Protein AF-A0A917PFQ9-F1 (afdb_monomer)

Foldseek 3Di:
DDDDDDDDDDPDDDPDPDDDDEDDDPLVVVCVVVQLVVVVVVDPNQQWAAFPDKDDPDHQKIWTWTHGNDPQWPQKIKIWIWGDDPPDHIDTDDIDIGHHPPTDDDDDDDDPCVVCPVVVVVVVVVVVVVVVVDPPPCPPVVVVVVVVPPPDDPDDPDDDDDDDDDDDDPPDPPDDPPDPDPPPPDCVPPDPPVVPPDPPPPDDPDDDDDDDDDDDDDDDDDDDDDDDDD

Sequence (230 aa):
MSEQHQQAESPSPATDAPAPAPVADEVLLAAVDLARRTMLEVTRPETVGSVVGHVVEDEHVLTLLFAADLSGYPGWHWSVTIARVEGAEPTVLETELMPGEAALLAPEWVPWSERLADYRAAQEAAAAAASAEGGAGDLEELAAAAEDELEDDEDELADDEDEDEDDADLDDEAELDAAFGHDSGDDAFDGIDIDSLDDSAIDDPADEDDSADEDDSADDAAGQSDDRRS

InterPro domains:
  IPR021391 Protein of unknown function DUF3027 [PF11228] (49-117)

Mean predicted aligned error: 20.57 Å

Organism: NCBI:txid1308924

Secondary structure (DSSP, 8-state):
---------PPP----PPPPPPPPPHHHHHTHHHHHHHHHHHS-GGGEEEEEEEEEEETTEEEEEEEE--TTSTTEEEEEEEE--TTS--EEEEEEEEE-TT--PPPPPPPHHHHTHHHHHHHHHHHHHHHHT---S-HHHHHHHHTTSSSS----------------------S-SSS--------TTS---GGG--TT------------------------PPPP--

Structure (mmCIF, N/CA/C/O backbone):
data_AF-A0A917PFQ9-F1
#
_entry.id   AF-A0A917PFQ9-F1
#
loop_
_atom_site.group_PDB
_atom_site.id
_atom_site.type_symbol
_atom_site.label_atom_id
_atom_site.label_alt_id
_atom_site.label_comp_id
_atom_site.label_asym_id
_atom_site.label_entity_id
_atom_site.label_seq_id
_atom_site.pdbx_PDB_ins_code
_atom_site.Cartn_x
_atom_site.Cartn_y
_atom_site.Cartn_z
_atom_site.occupancy
_atom_site.B_iso_or_equiv
_atom_site.auth_seq_id
_atom_site.auth_comp_id
_atom_site.auth_asym_id
_atom_site.auth_atom_id
_atom_site.pdbx_PDB_model_num
ATOM 1 N N . MET A 1 1 ? 50.668 -29.766 9.842 1.00 43.66 1 MET A N 1
ATOM 2 C CA . MET A 1 1 ? 49.767 -29.222 10.872 1.00 43.66 1 MET A CA 1
ATOM 3 C C . MET A 1 1 ? 48.364 -29.404 10.340 1.00 43.66 1 MET A C 1
ATOM 5 O O . MET A 1 1 ? 47.984 -28.706 9.417 1.00 43.66 1 MET A O 1
ATOM 9 N N . SER A 1 2 ? 47.688 -30.461 10.786 1.00 50.38 2 SER A N 1
ATOM 10 C CA . SER A 1 2 ? 46.295 -30.732 10.431 1.00 50.38 2 SER A CA 1
ATOM 11 C C . SER A 1 2 ? 45.438 -30.082 11.506 1.00 50.38 2 SER A C 1
ATOM 13 O O . SER A 1 2 ? 45.418 -30.558 12.640 1.00 50.38 2 SER A O 1
ATOM 15 N N . GLU A 1 3 ? 44.812 -28.960 11.171 1.00 46.91 3 GLU A N 1
ATOM 16 C CA . GLU A 1 3 ? 43.853 -28.283 12.037 1.00 46.91 3 GLU A CA 1
ATOM 17 C C . GLU A 1 3 ? 42.584 -29.133 12.137 1.00 46.91 3 GLU A C 1
ATOM 19 O O . GLU A 1 3 ? 41.793 -29.244 11.202 1.00 46.91 3 GLU A O 1
ATOM 24 N N . GLN A 1 4 ? 42.429 -29.794 13.283 1.00 50.28 4 GLN A N 1
ATOM 25 C CA . GLN A 1 4 ? 41.177 -30.415 13.691 1.00 50.28 4 GLN A CA 1
ATOM 26 C C . GLN A 1 4 ? 40.198 -29.297 14.064 1.00 50.28 4 GLN A C 1
ATOM 28 O O . GLN A 1 4 ? 40.297 -28.724 15.147 1.00 50.28 4 GLN A O 1
ATOM 33 N N . HIS A 1 5 ? 39.254 -28.999 13.172 1.00 44.28 5 HIS A N 1
ATOM 34 C CA . HIS A 1 5 ? 38.065 -28.224 13.519 1.00 44.28 5 HIS A CA 1
ATOM 35 C C . HIS A 1 5 ? 37.217 -29.041 14.504 1.00 44.28 5 HIS A C 1
ATOM 37 O O . HIS A 1 5 ? 36.610 -30.050 14.139 1.00 44.28 5 HIS A O 1
ATOM 43 N N . GLN A 1 6 ? 37.222 -28.619 15.769 1.00 54.81 6 GLN A N 1
ATOM 44 C CA . GLN A 1 6 ? 36.322 -29.116 16.805 1.00 54.81 6 GLN A CA 1
ATOM 45 C C . GLN A 1 6 ? 34.884 -28.762 16.410 1.00 54.81 6 GLN A C 1
ATOM 47 O O . GLN A 1 6 ? 34.553 -27.593 16.227 1.00 54.81 6 GLN A O 1
ATOM 52 N N . GLN A 1 7 ? 34.047 -29.784 16.242 1.00 43.78 7 GLN A N 1
ATOM 53 C CA . GLN A 1 7 ? 32.617 -29.621 16.005 1.00 43.78 7 GLN A CA 1
ATOM 54 C C . GLN A 1 7 ? 31.975 -29.076 17.283 1.00 43.78 7 GLN A C 1
ATOM 56 O O . GLN A 1 7 ? 31.959 -29.757 18.308 1.00 43.78 7 GLN A O 1
ATOM 61 N N . ALA A 1 8 ? 31.466 -27.847 17.217 1.00 50.19 8 ALA A N 1
ATOM 62 C CA . ALA A 1 8 ? 30.550 -27.320 18.214 1.00 50.19 8 ALA A CA 1
ATOM 63 C C . ALA A 1 8 ? 29.223 -28.084 18.102 1.00 50.19 8 ALA A C 1
ATOM 65 O O . ALA A 1 8 ? 28.556 -28.069 17.066 1.00 50.19 8 ALA A O 1
ATOM 66 N N . GLU A 1 9 ? 28.879 -28.792 19.170 1.00 50.16 9 GLU A N 1
ATOM 67 C CA . GLU A 1 9 ? 27.613 -29.490 19.350 1.00 50.16 9 GLU A CA 1
ATOM 68 C C . GLU A 1 9 ? 26.470 -28.463 19.287 1.00 50.16 9 GLU A C 1
ATOM 70 O O . GLU A 1 9 ? 26.368 -27.568 20.125 1.00 50.16 9 GLU A O 1
ATOM 75 N N . SER A 1 10 ? 25.652 -28.532 18.235 1.00 49.62 10 SER A N 1
ATOM 76 C CA . SER A 1 10 ? 24.487 -27.658 18.077 1.00 49.62 10 SER A CA 1
ATOM 77 C C . SER A 1 10 ? 23.411 -28.053 19.096 1.00 49.62 10 SER A C 1
ATOM 79 O O . SER A 1 10 ? 23.073 -29.240 19.167 1.00 49.62 10 SER A O 1
ATOM 81 N N . PRO A 1 11 ? 22.832 -27.117 19.871 1.00 54.44 11 PRO A N 1
ATOM 82 C CA . PRO A 1 11 ? 21.686 -27.444 20.705 1.00 54.44 11 PRO A CA 1
ATOM 83 C C . PRO A 1 11 ? 20.516 -27.873 19.806 1.00 54.44 11 PRO A C 1
ATOM 85 O O . PRO A 1 11 ? 20.202 -27.225 18.809 1.00 54.44 11 PRO A O 1
ATOM 88 N N . SER A 1 12 ? 19.901 -29.009 20.144 1.00 53.00 12 SER A N 1
ATOM 89 C CA . SER A 1 12 ? 18.711 -29.530 19.461 1.00 53.00 12 SER A CA 1
ATOM 90 C C . SER A 1 12 ? 17.574 -28.500 19.468 1.00 53.00 12 SER A C 1
ATOM 92 O O . SER A 1 12 ? 17.393 -27.829 20.487 1.00 53.00 12 SER A O 1
ATOM 94 N N . PRO A 1 13 ? 16.764 -28.397 18.397 1.00 58.97 13 PRO A N 1
ATOM 95 C CA . PRO A 1 13 ? 15.621 -27.500 18.398 1.00 58.97 13 PRO A CA 1
ATOM 96 C C . PRO A 1 13 ? 14.590 -28.027 19.398 1.00 58.97 13 PRO A C 1
ATOM 98 O O . PRO A 1 13 ? 14.019 -29.107 19.220 1.00 58.97 13 PRO A O 1
ATOM 101 N N . ALA A 1 14 ? 14.354 -27.268 20.467 1.00 55.66 14 ALA A N 1
ATOM 102 C CA . ALA A 1 14 ? 13.129 -27.407 21.233 1.00 55.66 14 ALA A CA 1
ATOM 103 C C . ALA A 1 14 ? 11.970 -27.201 20.249 1.00 55.66 14 ALA A C 1
ATOM 105 O O . ALA A 1 14 ? 11.909 -26.191 19.553 1.00 55.66 14 ALA A O 1
ATOM 106 N N . THR A 1 15 ? 11.104 -28.204 20.125 1.00 57.66 15 THR A N 1
ATOM 107 C CA . THR A 1 15 ? 9.867 -28.086 19.354 1.00 57.66 15 THR A CA 1
ATOM 108 C C . THR A 1 15 ? 8.975 -27.086 20.077 1.00 57.66 15 THR A C 1
ATOM 110 O O . THR A 1 15 ? 8.300 -27.445 21.040 1.00 57.66 15 THR A O 1
ATOM 113 N N . ASP A 1 16 ? 9.025 -25.832 19.640 1.00 61.12 16 ASP A N 1
ATOM 114 C CA . ASP A 1 16 ? 8.009 -24.841 19.954 1.00 61.12 16 ASP A CA 1
ATOM 115 C C . ASP A 1 16 ? 6.719 -25.291 19.258 1.00 61.12 16 ASP A C 1
ATOM 117 O O . ASP A 1 16 ? 6.673 -25.471 18.038 1.00 61.12 16 ASP A O 1
ATOM 121 N N . ALA A 1 17 ? 5.700 -25.627 20.045 1.00 62.78 17 ALA A N 1
ATOM 122 C CA . ALA A 1 17 ? 4.391 -25.927 19.488 1.00 62.78 17 ALA A CA 1
ATOM 123 C C . ALA A 1 17 ? 3.848 -24.632 18.862 1.00 62.78 17 ALA A C 1
ATOM 125 O O . ALA A 1 17 ? 3.955 -23.591 19.505 1.00 62.78 17 ALA A O 1
ATOM 126 N N . PRO A 1 18 ? 3.268 -24.662 17.647 1.00 68.38 18 PRO A N 1
ATOM 127 C CA . PRO A 1 18 ? 2.819 -23.438 16.999 1.00 68.38 18 PRO A CA 1
ATOM 128 C C . PRO A 1 18 ? 1.786 -22.734 17.883 1.00 68.38 18 PRO A C 1
ATOM 130 O O . PRO A 1 18 ? 0.794 -23.347 18.297 1.00 68.38 18 PRO A O 1
ATOM 133 N N . ALA A 1 19 ? 2.039 -21.457 18.176 1.00 67.19 19 ALA A N 1
ATOM 134 C CA . ALA A 1 19 ? 1.084 -20.583 18.837 1.00 67.19 19 ALA A CA 1
ATOM 135 C C . ALA A 1 19 ? -0.257 -20.586 18.070 1.00 67.19 19 ALA A C 1
ATOM 137 O O . ALA A 1 19 ? -0.270 -20.765 16.846 1.00 67.19 19 ALA A O 1
ATOM 138 N N . PRO A 1 20 ? -1.403 -20.443 18.763 1.00 76.19 20 PRO A N 1
ATOM 139 C CA . PRO A 1 20 ? -2.698 -20.376 18.097 1.00 76.19 20 PRO A CA 1
ATOM 140 C C . PRO A 1 20 ? -2.734 -19.188 17.126 1.00 76.19 20 PRO A C 1
ATOM 142 O O . PRO A 1 20 ? -2.260 -18.107 17.461 1.00 76.19 20 PRO A O 1
ATOM 145 N N . ALA A 1 21 ? -3.303 -19.394 15.935 1.00 77.94 21 ALA A N 1
ATOM 146 C CA . ALA A 1 21 ? -3.453 -18.325 14.952 1.00 77.94 21 ALA A CA 1
ATOM 147 C C . ALA A 1 21 ? -4.297 -17.172 15.534 1.00 77.94 21 ALA A C 1
ATOM 149 O O . ALA A 1 21 ? -5.307 -17.451 16.197 1.00 77.94 21 ALA A O 1
ATOM 150 N N . PRO A 1 22 ? -3.911 -15.906 15.294 1.00 83.06 22 PRO A N 1
ATOM 151 C CA . PRO A 1 22 ? -4.640 -14.761 15.816 1.00 83.06 22 PRO A CA 1
ATOM 152 C C . PRO A 1 22 ? -6.053 -14.704 15.218 1.00 83.06 22 PRO A C 1
ATOM 154 O O . PRO A 1 22 ? -6.287 -15.046 14.056 1.00 83.06 22 PRO A O 1
ATOM 157 N N . VAL A 1 23 ? -7.021 -14.314 16.048 1.00 91.69 23 VAL A N 1
ATOM 158 C CA . VAL A 1 23 ? -8.434 -14.175 15.668 1.00 91.69 23 VAL A CA 1
ATOM 159 C C . VAL A 1 23 ? -8.693 -12.723 15.285 1.00 91.69 23 VAL A C 1
ATOM 161 O O . VAL A 1 23 ? -8.177 -11.818 15.936 1.00 91.69 23 VAL A O 1
ATOM 164 N N . ALA A 1 24 ? -9.504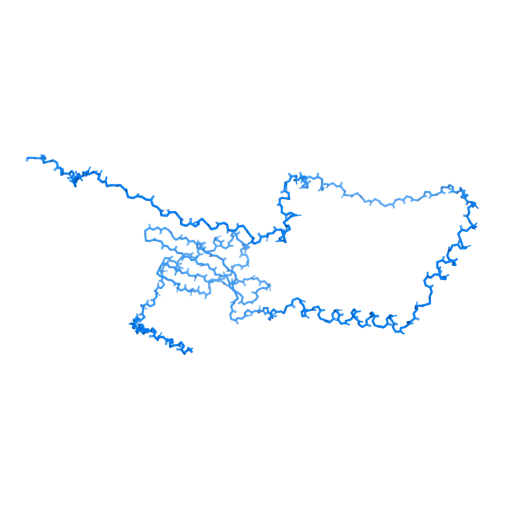 -12.499 14.250 1.00 94.00 24 ALA A N 1
ATOM 165 C CA . ALA A 1 24 ? -9.840 -11.153 13.804 1.00 94.00 24 ALA A CA 1
ATOM 166 C C . ALA A 1 24 ? -10.523 -10.342 14.919 1.00 94.00 24 ALA A C 1
ATOM 168 O O . ALA A 1 24 ? -11.500 -10.790 15.523 1.00 94.00 24 ALA A O 1
ATOM 169 N N . ASP A 1 25 ? -10.012 -9.138 15.165 1.00 96.25 25 ASP A N 1
ATOM 170 C CA . ASP A 1 25 ? -10.591 -8.197 16.119 1.00 96.25 25 ASP A CA 1
ATOM 171 C C . ASP A 1 25 ? -11.801 -7.483 15.488 1.00 96.25 25 ASP A C 1
ATOM 173 O O . ASP A 1 25 ? -11.678 -6.778 14.484 1.00 96.25 25 ASP A O 1
ATOM 177 N N . GLU A 1 26 ? -12.979 -7.646 16.094 1.00 96.75 26 GLU A N 1
ATOM 178 C CA . GLU A 1 26 ? -14.246 -7.053 15.641 1.00 96.75 26 GLU A CA 1
ATOM 179 C C . GLU A 1 26 ? -14.226 -5.513 15.617 1.00 96.75 26 GLU A C 1
ATOM 181 O O . GLU A 1 26 ? -14.882 -4.893 14.779 1.00 96.75 26 GLU A O 1
ATOM 186 N N . VAL A 1 27 ? -13.463 -4.872 16.510 1.00 96.94 27 VAL A N 1
ATOM 187 C CA . VAL A 1 27 ? -13.295 -3.411 16.533 1.00 96.94 27 VAL A CA 1
ATOM 188 C C . VAL A 1 27 ? -12.498 -2.957 15.314 1.00 96.94 27 VAL A C 1
ATOM 190 O O . VAL A 1 27 ? -12.866 -1.972 14.675 1.00 96.94 27 VAL A O 1
ATOM 193 N N . LEU A 1 28 ? -11.436 -3.686 14.962 1.00 98.00 28 LEU A N 1
ATOM 194 C CA . LEU A 1 28 ? -10.618 -3.377 13.788 1.00 98.00 28 LEU A CA 1
ATOM 195 C C . LEU A 1 28 ? -11.358 -3.688 12.484 1.00 98.00 28 LEU A C 1
ATOM 197 O O . LEU A 1 28 ? -11.306 -2.891 11.550 1.00 98.00 28 LEU A O 1
ATOM 201 N N . LEU A 1 29 ? -12.133 -4.777 12.441 1.00 97.94 29 LEU A N 1
ATOM 202 C CA . LEU A 1 29 ? -13.032 -5.075 11.320 1.00 97.94 29 LEU A CA 1
ATOM 203 C C . LEU A 1 29 ? -14.064 -3.962 11.095 1.00 97.94 29 LEU A C 1
ATOM 205 O O . LEU A 1 29 ? -14.413 -3.659 9.954 1.00 97.94 29 LEU A O 1
ATOM 209 N N . ALA A 1 30 ? -14.541 -3.329 12.169 1.00 97.81 30 ALA A N 1
ATOM 210 C CA . ALA A 1 30 ? -15.471 -2.208 12.095 1.00 97.81 30 ALA A CA 1
ATOM 211 C C . ALA A 1 30 ? -14.801 -0.867 11.733 1.00 97.81 30 ALA A C 1
ATOM 213 O O . ALA A 1 30 ? -15.501 0.083 11.376 1.00 97.81 30 ALA A O 1
ATOM 214 N N . ALA A 1 31 ? -13.467 -0.766 11.761 1.00 98.06 31 ALA A N 1
ATOM 215 C CA . ALA A 1 31 ? -12.716 0.474 11.536 1.00 98.06 31 ALA A CA 1
ATOM 216 C C . ALA A 1 31 ? -12.587 0.881 10.048 1.00 98.06 31 ALA A C 1
ATOM 218 O O . ALA A 1 31 ? -11.656 1.588 9.657 1.00 98.06 31 ALA A O 1
ATOM 219 N N . VAL A 1 32 ? -13.549 0.493 9.204 1.00 98.31 32 VAL A N 1
ATOM 220 C CA . VAL A 1 32 ? -13.566 0.780 7.757 1.00 98.31 32 VAL A CA 1
ATOM 221 C C . VAL A 1 32 ? -13.521 2.282 7.469 1.00 98.31 32 VAL A C 1
ATOM 223 O O . VAL A 1 32 ? -12.813 2.711 6.562 1.00 98.31 32 VAL A O 1
ATOM 226 N N . ASP A 1 33 ? -14.241 3.095 8.244 1.00 98.12 33 ASP A N 1
ATOM 227 C CA . ASP A 1 33 ? -14.268 4.550 8.050 1.00 98.12 33 ASP A CA 1
ATOM 228 C C . ASP A 1 33 ? -12.942 5.214 8.436 1.00 98.12 33 ASP A C 1
ATOM 230 O O . ASP A 1 33 ? -12.553 6.212 7.829 1.00 98.12 33 ASP A O 1
ATOM 234 N N . LEU A 1 34 ? -12.232 4.668 9.431 1.00 98.50 34 LEU A 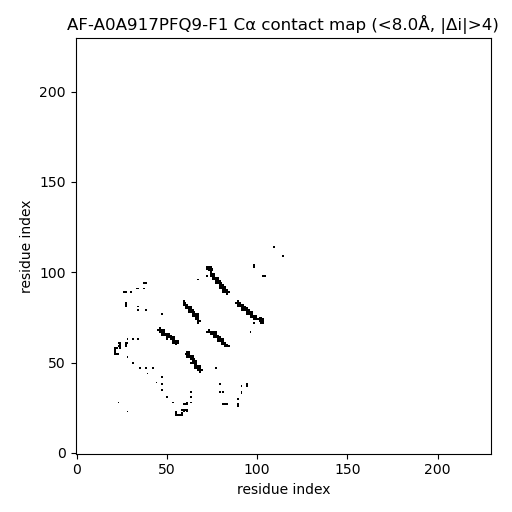N 1
ATOM 235 C CA . LEU A 1 34 ? -10.878 5.110 9.766 1.00 98.50 34 LEU A CA 1
ATOM 236 C C . LEU A 1 34 ? -9.938 4.824 8.592 1.00 98.50 34 LEU A C 1
ATOM 238 O O . LEU A 1 34 ? -9.310 5.753 8.094 1.00 98.50 34 LEU A O 1
ATOM 242 N N . ALA A 1 35 ? -9.932 3.585 8.090 1.00 98.31 35 ALA A N 1
ATOM 243 C CA . ALA A 1 35 ? -9.103 3.202 6.950 1.00 98.31 35 ALA A CA 1
ATOM 244 C C . ALA A 1 35 ? -9.399 4.023 5.691 1.00 98.31 35 ALA A C 1
ATOM 246 O O . ALA A 1 35 ? -8.483 4.497 5.021 1.00 98.31 35 ALA A O 1
ATOM 247 N N . ARG A 1 36 ? -10.685 4.244 5.384 1.00 98.25 36 ARG A N 1
ATOM 248 C CA . ARG A 1 36 ? -11.085 5.089 4.255 1.00 98.25 36 ARG A CA 1
ATOM 249 C C . ARG A 1 36 ? -10.563 6.504 4.404 1.00 98.25 36 ARG A C 1
ATOM 251 O O . ARG A 1 36 ? -9.984 7.009 3.454 1.00 98.25 36 ARG A O 1
ATOM 258 N N . ARG A 1 37 ? -10.736 7.135 5.568 1.00 98.25 37 ARG A N 1
ATOM 259 C CA . ARG A 1 37 ? -10.244 8.503 5.786 1.00 98.25 37 ARG A CA 1
ATOM 260 C C . ARG A 1 37 ? -8.739 8.607 5.571 1.00 98.25 37 ARG A C 1
ATOM 262 O O . ARG A 1 37 ? -8.334 9.523 4.872 1.00 98.25 37 ARG A O 1
ATOM 269 N N . THR A 1 38 ? -7.955 7.663 6.088 1.00 97.88 38 THR A N 1
ATOM 270 C CA . THR A 1 38 ? -6.498 7.677 5.905 1.00 97.88 38 THR A CA 1
ATOM 271 C C . THR A 1 38 ? -6.097 7.503 4.440 1.00 97.88 38 THR A C 1
ATOM 273 O O . THR A 1 38 ? -5.259 8.252 3.950 1.00 97.88 38 THR A O 1
ATOM 276 N N . MET A 1 39 ? -6.750 6.616 3.680 1.00 97.44 39 MET A N 1
ATOM 277 C CA . MET A 1 39 ? -6.494 6.518 2.233 1.00 97.44 39 MET A CA 1
ATOM 278 C C . MET A 1 39 ? -6.798 7.825 1.487 1.00 97.44 39 MET A C 1
ATOM 280 O O . MET A 1 39 ? -6.093 8.176 0.544 1.00 97.44 39 MET A O 1
ATOM 284 N N . LEU A 1 40 ? -7.816 8.579 1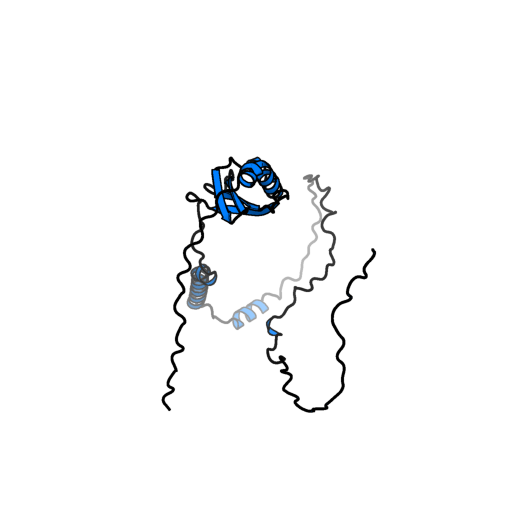.910 1.00 97.44 40 LEU A N 1
ATOM 285 C CA . LEU A 1 40 ? -8.154 9.866 1.289 1.00 97.44 40 LEU A CA 1
ATOM 286 C C . LEU A 1 40 ? -7.113 10.968 1.539 1.00 97.44 40 LEU A C 1
ATOM 288 O O . LEU A 1 40 ? -7.189 12.019 0.907 1.00 97.44 40 LEU A O 1
ATOM 292 N N . GLU A 1 41 ? -6.144 10.747 2.428 1.00 97.19 41 GLU A N 1
ATOM 293 C CA . GLU A 1 41 ? -5.006 11.653 2.612 1.00 97.19 41 GLU A CA 1
ATOM 294 C C . GLU A 1 41 ? -3.964 11.492 1.494 1.00 97.19 41 GLU A C 1
ATOM 296 O O . GLU A 1 41 ? -3.245 12.441 1.187 1.00 97.19 41 GLU A O 1
ATOM 301 N N . VAL A 1 42 ? -3.909 10.317 0.852 1.00 95.44 42 VAL A N 1
ATOM 302 C CA . VAL A 1 42 ? -2.900 9.981 -0.171 1.00 95.44 42 VAL A CA 1
ATOM 303 C C . VAL A 1 42 ? -3.479 9.810 -1.574 1.00 95.44 42 VAL A C 1
ATOM 305 O O . VAL A 1 42 ? -2.746 9.876 -2.560 1.00 95.44 42 VAL A O 1
ATOM 308 N N . THR A 1 43 ? -4.791 9.595 -1.696 1.00 96.62 43 THR A N 1
ATOM 309 C CA . THR A 1 43 ? -5.452 9.396 -2.989 1.00 96.62 43 THR A CA 1
ATOM 310 C C . THR A 1 43 ? -6.852 10.011 -3.046 1.00 96.62 43 THR A C 1
ATOM 312 O O . THR A 1 43 ? -7.426 10.445 -2.051 1.00 96.62 43 THR A O 1
ATOM 315 N N . ARG A 1 44 ? -7.427 10.058 -4.250 1.00 97.00 44 ARG A N 1
ATOM 316 C CA . ARG A 1 44 ? -8.773 10.590 -4.497 1.00 97.00 44 ARG A CA 1
ATOM 317 C C . ARG A 1 44 ? -9.844 9.544 -4.166 1.00 97.00 44 ARG A C 1
ATOM 319 O O . ARG A 1 44 ? -9.604 8.350 -4.383 1.00 97.00 44 ARG A O 1
ATOM 326 N N . PRO A 1 45 ? -11.045 9.951 -3.719 1.00 97.19 45 PRO A N 1
ATOM 327 C CA . PRO A 1 45 ? -12.088 9.015 -3.301 1.00 97.19 45 PRO A CA 1
ATOM 328 C C . PRO A 1 45 ? -12.559 8.073 -4.408 1.00 97.19 45 PRO A C 1
ATOM 330 O O . PRO A 1 45 ? -12.950 6.950 -4.113 1.00 97.19 45 PRO A O 1
ATOM 333 N N . GLU A 1 46 ? -12.475 8.481 -5.674 1.00 97.06 46 GLU A N 1
ATOM 334 C CA . GLU A 1 46 ? -12.892 7.655 -6.813 1.00 97.06 46 GLU A CA 1
ATOM 335 C C . GLU A 1 46 ? -11.980 6.444 -7.039 1.00 97.06 46 GLU A C 1
ATOM 337 O O . GLU A 1 46 ? -12.342 5.539 -7.780 1.00 97.06 46 GLU A O 1
ATOM 342 N N . THR A 1 47 ? -10.798 6.431 -6.420 1.00 97.12 47 THR A N 1
ATOM 343 C CA . THR A 1 47 ? -9.797 5.363 -6.563 1.00 97.12 47 THR A CA 1
ATOM 344 C C . THR A 1 47 ? -9.898 4.295 -5.470 1.00 97.12 47 THR A C 1
ATOM 346 O O . THR A 1 47 ? -9.202 3.279 -5.537 1.00 97.12 47 THR A O 1
ATOM 349 N N . VAL A 1 48 ? -10.744 4.522 -4.457 1.00 97.69 48 VAL A N 1
ATOM 350 C CA . VAL A 1 48 ? -10.909 3.656 -3.284 1.00 97.69 48 VAL A CA 1
ATOM 351 C C . VAL A 1 48 ? -12.245 2.920 -3.373 1.00 97.69 48 VAL A C 1
ATOM 353 O O . VAL A 1 48 ? -13.298 3.450 -3.007 1.00 97.69 48 VAL A O 1
ATOM 356 N N . GLY A 1 49 ? -12.198 1.666 -3.810 1.00 96.50 49 GLY A N 1
ATOM 357 C CA . GLY A 1 49 ? -13.372 0.830 -4.021 1.00 96.50 49 GLY A CA 1
ATOM 358 C C . GLY A 1 49 ? -13.969 0.237 -2.740 1.00 96.50 49 GLY A C 1
ATOM 359 O O . GLY A 1 49 ? -13.809 0.741 -1.620 1.00 96.50 49 GLY A O 1
ATOM 360 N N . SER A 1 50 ? -14.726 -0.851 -2.887 1.00 96.88 50 SER A N 1
ATOM 361 C CA . SER A 1 50 ? -15.332 -1.582 -1.764 1.00 96.88 50 SER A CA 1
ATOM 362 C C . SER A 1 50 ? -14.293 -2.348 -0.942 1.00 96.88 50 SER A C 1
ATOM 364 O O . SER A 1 50 ? -13.240 -2.706 -1.459 1.00 96.88 50 SER A O 1
ATOM 366 N N . VAL A 1 51 ? -14.618 -2.664 0.316 1.00 97.88 51 VAL A N 1
ATOM 367 C CA . VAL A 1 51 ? -13.832 -3.626 1.109 1.00 97.88 51 VAL A CA 1
ATOM 368 C C . VAL A 1 51 ? -13.922 -4.992 0.428 1.00 97.88 51 VAL A C 1
ATOM 370 O O . VAL A 1 51 ? -15.025 -5.461 0.144 1.00 97.88 51 VAL A O 1
ATOM 373 N N . VAL A 1 52 ? -12.778 -5.610 0.150 1.00 96.88 52 VAL A N 1
ATOM 374 C CA . VAL A 1 52 ? -12.679 -6.916 -0.521 1.00 96.88 52 VAL A CA 1
ATOM 375 C C . VAL A 1 52 ? -12.209 -8.028 0.413 1.00 96.88 52 VAL A C 1
ATOM 377 O O . VAL A 1 52 ? -12.419 -9.199 0.108 1.00 96.88 52 VAL A O 1
ATOM 380 N N . GLY A 1 53 ? -11.625 -7.688 1.563 1.00 96.62 53 GLY A N 1
ATOM 381 C CA . GLY A 1 53 ? -11.163 -8.674 2.533 1.00 96.62 53 GLY A CA 1
ATOM 382 C C . GLY A 1 53 ? -10.418 -8.057 3.708 1.00 96.62 53 GLY A C 1
ATOM 383 O O . GLY A 1 53 ? -10.414 -6.840 3.891 1.00 96.62 53 GLY A O 1
ATOM 384 N N . HIS A 1 54 ? -9.798 -8.924 4.500 1.00 97.94 54 HIS A N 1
ATOM 385 C CA . HIS A 1 54 ? -8.886 -8.546 5.570 1.00 97.94 54 HIS A CA 1
ATOM 386 C C . HIS A 1 54 ? -7.823 -9.629 5.774 1.00 97.94 54 HIS A C 1
ATOM 388 O O . HIS A 1 54 ? -8.041 -10.786 5.405 1.00 97.94 54 HIS A O 1
ATOM 394 N N . VAL A 1 55 ? -6.713 -9.252 6.401 1.00 97.12 55 VAL A N 1
ATOM 395 C CA . VAL A 1 55 ? -5.664 -10.155 6.886 1.00 97.12 55 VAL A CA 1
ATOM 396 C C . VAL A 1 55 ? -5.457 -9.880 8.372 1.00 97.12 55 VAL A C 1
ATOM 398 O O . VAL A 1 55 ? -5.426 -8.725 8.791 1.00 97.12 55 VAL A O 1
ATOM 401 N N . VAL A 1 56 ? -5.393 -10.937 9.182 1.00 97.88 56 VAL A N 1
ATOM 402 C CA . VAL A 1 56 ? -5.060 -10.818 10.607 1.00 97.88 56 VAL A CA 1
ATOM 403 C C . VAL A 1 56 ? -3.550 -10.946 10.725 1.00 97.88 56 VAL A C 1
ATOM 405 O O . VAL A 1 56 ? -3.018 -12.031 10.494 1.00 97.88 56 VAL A O 1
ATOM 408 N N . GLU A 1 57 ? -2.886 -9.840 11.043 1.00 96.06 57 GLU A N 1
ATOM 409 C CA . GLU A 1 57 ? -1.425 -9.778 11.137 1.00 96.06 57 GLU A CA 1
ATOM 410 C C . GLU A 1 57 ? -0.955 -10.306 12.497 1.00 96.06 57 GLU A C 1
ATOM 412 O O . GLU A 1 57 ? -0.071 -11.156 12.560 1.00 96.06 57 GLU A O 1
ATOM 417 N N . ASP A 1 58 ? -1.588 -9.847 13.584 1.00 94.94 58 ASP A N 1
ATOM 418 C CA . ASP A 1 58 ? -1.272 -10.240 14.963 1.00 94.94 58 ASP A CA 1
ATOM 419 C C . ASP A 1 58 ? -2.469 -9.966 15.904 1.00 94.94 58 ASP A C 1
ATOM 421 O O . ASP A 1 58 ? -3.556 -9.563 15.475 1.00 94.94 58 ASP A O 1
ATOM 425 N N . GLU A 1 59 ? -2.298 -10.186 17.207 1.00 94.12 59 GLU A N 1
ATOM 426 C CA . GLU A 1 59 ? -3.261 -9.779 18.222 1.00 94.12 59 GLU A CA 1
ATOM 427 C C . GLU A 1 59 ? -3.435 -8.252 18.191 1.00 94.12 59 GLU A C 1
ATOM 429 O O . GLU A 1 59 ? -2.483 -7.494 18.356 1.00 94.12 59 GLU A O 1
ATOM 434 N N . HIS A 1 60 ? -4.670 -7.785 17.990 1.00 96.25 60 HIS A N 1
ATOM 435 C CA . HIS A 1 60 ? -4.985 -6.360 17.842 1.00 96.25 60 HIS A CA 1
ATOM 436 C C . HIS A 1 60 ? -4.292 -5.658 16.661 1.00 96.25 60 HIS A C 1
ATOM 438 O O . HIS A 1 60 ? -4.178 -4.429 16.683 1.00 96.25 60 HIS A O 1
ATOM 444 N N . VAL A 1 61 ? -3.886 -6.398 15.621 1.00 97.69 61 VAL A N 1
ATOM 445 C CA . VAL A 1 61 ? -3.370 -5.839 14.361 1.00 97.69 61 VAL A CA 1
ATOM 446 C C . VAL A 1 61 ? -4.056 -6.510 13.172 1.00 97.69 61 VAL A C 1
ATOM 448 O O . VAL A 1 61 ? -4.067 -7.735 13.043 1.00 97.69 61 VAL A O 1
ATOM 451 N N . LEU A 1 62 ? -4.662 -5.708 12.299 1.00 98.25 62 LEU A N 1
ATOM 452 C CA . LEU A 1 62 ? -5.458 -6.190 11.175 1.00 98.25 62 LEU A CA 1
ATOM 453 C C . LEU A 1 62 ? -5.295 -5.283 9.958 1.00 98.25 62 LEU A C 1
ATOM 455 O O . LEU A 1 62 ? -5.413 -4.063 10.061 1.00 98.25 62 LEU A O 1
ATOM 459 N N . THR A 1 63 ? -5.120 -5.895 8.793 1.00 98.44 63 THR A N 1
ATOM 460 C CA . THR A 1 63 ? -5.053 -5.207 7.503 1.00 98.44 63 THR A CA 1
ATOM 461 C C . THR A 1 63 ? -6.398 -5.298 6.800 1.00 98.44 63 THR A C 1
ATOM 463 O O . THR A 1 63 ? -6.877 -6.393 6.511 1.00 98.44 63 THR A O 1
ATOM 466 N N . LEU A 1 64 ? -7.029 -4.158 6.509 1.00 98.50 64 LEU A N 1
ATOM 467 C CA . LEU A 1 64 ? -8.228 -4.089 5.669 1.00 98.50 64 LEU A CA 1
ATOM 468 C C . LEU A 1 64 ? -7.835 -3.925 4.201 1.00 98.50 64 LEU A C 1
ATOM 470 O O . LEU A 1 64 ? -7.046 -3.045 3.863 1.00 98.50 64 LEU A O 1
ATOM 474 N N . LEU A 1 65 ? -8.438 -4.738 3.331 1.00 98.31 65 LEU A N 1
ATOM 475 C CA . LEU A 1 65 ? -8.194 -4.711 1.890 1.00 98.31 65 LEU A CA 1
ATOM 476 C C . LEU A 1 65 ? -9.368 -4.051 1.162 1.00 98.31 65 LEU A C 1
ATOM 478 O O . LEU A 1 65 ? -10.526 -4.434 1.360 1.00 98.31 65 LEU A O 1
ATOM 482 N N . PHE A 1 66 ? -9.078 -3.113 0.264 1.00 98.38 66 PHE A N 1
ATOM 483 C CA . PHE A 1 66 ? -10.061 -2.429 -0.578 1.00 98.38 66 PHE A CA 1
ATOM 484 C C . PHE A 1 66 ? -9.717 -2.603 -2.053 1.00 98.38 66 PHE A C 1
ATOM 486 O O . PHE A 1 66 ? -8.551 -2.572 -2.429 1.00 98.38 66 PHE A O 1
ATOM 493 N N . ALA A 1 67 ? -10.723 -2.737 -2.916 1.00 97.38 67 ALA A N 1
ATOM 494 C CA . ALA A 1 67 ? -10.489 -2.693 -4.358 1.00 97.38 67 ALA A CA 1
ATOM 495 C C . ALA A 1 67 ? -9.820 -1.360 -4.746 1.00 97.38 67 ALA A C 1
ATOM 497 O O . ALA A 1 67 ? -10.230 -0.302 -4.261 1.00 97.38 67 ALA A O 1
ATOM 498 N N . ALA A 1 68 ? -8.803 -1.407 -5.609 1.00 97.56 68 ALA A N 1
ATOM 499 C CA . ALA A 1 68 ? -8.217 -0.206 -6.188 1.00 97.56 68 ALA A CA 1
ATOM 500 C C . ALA A 1 68 ? -8.890 0.095 -7.534 1.00 97.56 68 ALA A C 1
ATOM 502 O O . ALA A 1 68 ? -8.680 -0.609 -8.521 1.00 97.56 68 ALA A O 1
ATOM 503 N N . ASP A 1 69 ? -9.669 1.175 -7.591 1.00 96.25 69 ASP A N 1
ATOM 504 C CA . ASP A 1 69 ? -10.361 1.625 -8.807 1.00 96.25 69 ASP A CA 1
ATOM 505 C C . ASP A 1 69 ? -9.464 2.573 -9.629 1.00 96.25 69 ASP A C 1
ATOM 507 O O . ASP A 1 69 ? -9.862 3.639 -10.099 1.00 96.25 69 ASP A O 1
ATOM 511 N N . LEU A 1 70 ? -8.197 2.182 -9.786 1.00 95.50 70 LEU A N 1
ATOM 512 C CA . LEU A 1 70 ? -7.185 2.906 -10.547 1.00 95.50 70 LEU A CA 1
ATOM 513 C C . LEU A 1 70 ? -7.012 2.267 -11.928 1.00 95.50 70 LEU A C 1
ATOM 515 O O . LEU A 1 70 ? -6.619 1.109 -12.051 1.00 95.50 70 LEU A O 1
ATOM 519 N N . SER A 1 71 ? -7.219 3.048 -12.988 1.00 94.38 71 SER A N 1
ATOM 520 C CA . SER A 1 71 ? -7.112 2.571 -14.377 1.00 94.38 71 SER A CA 1
ATOM 521 C C . SER A 1 71 ? -5.730 2.009 -14.741 1.00 94.38 71 SER A C 1
ATOM 523 O O . SER A 1 71 ? -5.645 1.097 -15.561 1.00 94.38 71 SER A O 1
ATOM 525 N N . GLY A 1 72 ? -4.661 2.525 -14.125 1.00 94.06 72 GLY A N 1
ATOM 526 C CA . GLY A 1 72 ? -3.287 2.043 -14.307 1.00 94.06 72 GLY A CA 1
ATOM 527 C C . GLY A 1 72 ? -2.907 0.832 -13.449 1.00 94.06 72 GLY A C 1
ATOM 528 O O . GLY A 1 72 ? -1.851 0.253 -13.677 1.00 94.06 72 GLY A O 1
ATOM 529 N N . TYR A 1 73 ? -3.754 0.434 -12.496 1.00 95.56 73 TYR A N 1
ATOM 530 C CA . TYR A 1 73 ? -3.467 -0.628 -11.528 1.00 95.56 73 TYR A CA 1
ATOM 531 C C . TYR A 1 73 ? -4.585 -1.691 -11.506 1.00 95.56 73 TYR A C 1
ATOM 533 O O . TYR A 1 73 ? -5.166 -1.978 -10.457 1.00 95.56 73 TYR A O 1
ATOM 541 N N . PRO A 1 74 ? -4.931 -2.300 -12.659 1.00 94.38 74 PRO A N 1
ATOM 542 C CA . PRO A 1 74 ? -5.967 -3.326 -12.707 1.00 94.38 74 PRO A CA 1
ATOM 543 C C . PRO A 1 74 ? -5.564 -4.542 -11.865 1.00 94.38 74 PRO A C 1
ATOM 545 O O . PRO A 1 74 ? -4.459 -5.058 -12.010 1.00 94.38 74 PRO A O 1
ATOM 548 N N . GLY A 1 75 ? -6.469 -5.007 -11.001 1.00 94.56 75 GLY A N 1
ATOM 549 C CA . GLY A 1 75 ? -6.233 -6.162 -10.127 1.00 94.56 75 GLY A CA 1
ATOM 550 C C . GLY A 1 75 ? -5.420 -5.859 -8.864 1.00 94.56 75 GLY A C 1
ATOM 551 O O . GLY A 1 75 ? -5.113 -6.788 -8.119 1.00 94.56 75 GLY A O 1
ATOM 552 N N . TRP A 1 76 ? -5.080 -4.593 -8.611 1.00 97.88 76 TRP A N 1
ATOM 553 C CA . TRP A 1 76 ? -4.447 -4.156 -7.367 1.00 97.88 76 TRP A CA 1
ATOM 554 C C . TRP A 1 76 ? -5.495 -3.885 -6.278 1.00 97.88 76 TRP A C 1
ATOM 556 O O . TRP A 1 76 ? -6.688 -3.721 -6.557 1.00 97.88 76 TRP A O 1
ATOM 566 N N . HIS A 1 77 ? -5.045 -3.836 -5.029 1.00 98.00 77 HIS A N 1
ATOM 567 C CA . HIS A 1 77 ? -5.859 -3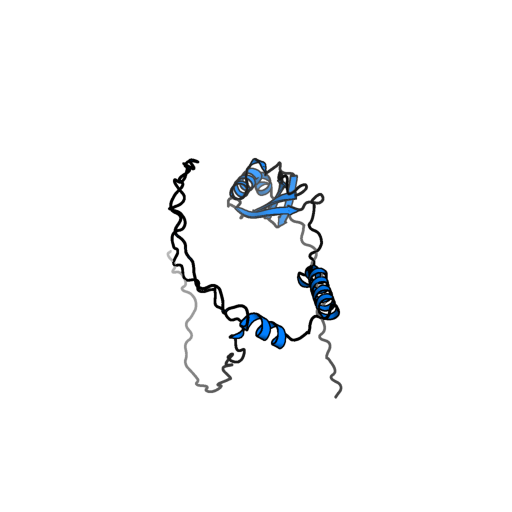.452 -3.881 1.00 98.00 77 HIS A CA 1
ATOM 568 C C . HIS A 1 77 ? -5.126 -2.426 -3.020 1.00 98.00 77 HIS A C 1
ATOM 570 O O . HIS A 1 77 ? -3.898 -2.391 -2.982 1.00 98.00 77 HIS A O 1
ATOM 576 N N . TRP A 1 78 ? -5.889 -1.609 -2.306 1.00 98.38 78 TRP A N 1
ATOM 577 C CA . TRP A 1 78 ? -5.360 -0.840 -1.190 1.00 98.38 78 TRP A CA 1
ATOM 578 C C . TRP A 1 78 ? -5.345 -1.704 0.066 1.00 98.38 78 TRP A C 1
ATOM 580 O O . TRP A 1 78 ? -6.332 -2.385 0.352 1.00 98.38 78 TRP A O 1
ATOM 590 N N . SER A 1 79 ? -4.259 -1.625 0.820 1.00 98.38 79 SER A N 1
ATOM 591 C CA . SER A 1 79 ? -4.087 -2.253 2.126 1.00 98.38 79 SER A CA 1
ATOM 592 C C . SER A 1 79 ? -3.965 -1.168 3.179 1.00 98.38 79 SER A C 1
ATOM 594 O O . SER A 1 79 ? -3.204 -0.220 3.003 1.00 98.38 79 SER A O 1
ATOM 596 N N . VAL A 1 80 ? -4.717 -1.295 4.268 1.00 98.62 80 VAL A N 1
ATOM 597 C CA . VAL A 1 80 ? -4.602 -0.398 5.420 1.00 98.62 80 VAL A CA 1
ATOM 598 C C . VAL A 1 80 ? -4.440 -1.231 6.675 1.00 98.62 80 VAL A C 1
ATOM 600 O O . VAL A 1 80 ? -5.401 -1.868 7.116 1.00 98.62 80 VAL A O 1
ATOM 603 N N . THR A 1 81 ? -3.241 -1.210 7.249 1.00 98.62 81 THR A N 1
ATOM 604 C CA . THR A 1 81 ? -2.935 -1.906 8.501 1.00 98.62 81 THR A CA 1
ATOM 605 C C . THR A 1 81 ? -3.353 -1.033 9.674 1.00 98.62 81 THR A C 1
ATOM 607 O O . THR A 1 81 ? -2.936 0.120 9.796 1.00 98.62 81 THR A O 1
ATOM 610 N N . ILE A 1 82 ? -4.195 -1.571 10.548 1.00 98.62 82 ILE A N 1
ATOM 611 C CA . ILE A 1 82 ? -4.740 -0.884 11.718 1.00 98.62 82 ILE A CA 1
ATOM 612 C C . ILE A 1 82 ? -4.361 -1.685 12.952 1.00 98.62 82 ILE A C 1
ATOM 614 O O . ILE A 1 82 ? -4.510 -2.906 12.978 1.00 98.62 82 ILE A O 1
ATOM 618 N N . ALA A 1 83 ? -3.927 -0.989 13.993 1.00 98.25 83 ALA A N 1
ATOM 619 C CA . ALA A 1 83 ? -3.686 -1.576 15.298 1.00 98.25 83 ALA A CA 1
ATOM 620 C C . ALA A 1 83 ? -4.514 -0.880 16.374 1.00 98.25 83 ALA A C 1
ATOM 622 O O . ALA A 1 83 ? -4.905 0.281 16.228 1.00 98.25 83 ALA A O 1
ATOM 623 N N . ARG A 1 84 ? -4.765 -1.570 17.487 1.00 97.06 84 ARG A N 1
ATOM 624 C CA . ARG A 1 84 ? -5.311 -0.931 18.688 1.00 97.06 84 ARG A CA 1
ATOM 625 C C . ARG A 1 84 ? -4.623 -1.410 19.954 1.00 97.06 84 ARG A C 1
ATOM 627 O O . ARG A 1 84 ? -4.148 -2.534 20.041 1.00 97.06 84 ARG A O 1
ATOM 634 N N . VAL A 1 85 ? -4.642 -0.551 20.963 1.00 95.94 85 VAL A N 1
ATOM 635 C CA . VAL A 1 85 ? -4.285 -0.904 22.340 1.00 95.94 85 VAL A CA 1
ATOM 636 C C . VAL A 1 85 ? -5.571 -1.027 23.149 1.00 95.94 85 VAL A C 1
ATOM 638 O O . VAL A 1 85 ? -6.546 -0.313 22.898 1.00 95.94 85 VAL A O 1
ATOM 641 N N . GLU A 1 86 ? -5.598 -1.933 24.124 1.00 92.12 86 GLU A N 1
ATOM 642 C CA . GLU A 1 86 ? -6.782 -2.116 24.956 1.00 92.12 86 GLU A CA 1
ATOM 643 C C . GLU A 1 86 ? -7.198 -0.833 25.687 1.00 92.12 86 GLU A C 1
ATOM 645 O O . GLU A 1 86 ? -6.392 -0.159 26.328 1.00 92.12 86 GLU A O 1
ATOM 650 N N . GLY A 1 87 ? -8.485 -0.493 25.580 1.00 91.62 87 GLY A N 1
ATOM 651 C CA . GLY A 1 87 ? -9.049 0.742 26.131 1.00 91.62 87 GLY A CA 1
ATOM 652 C C . GLY A 1 87 ? -8.738 2.031 25.355 1.00 91.62 87 GLY A C 1
ATOM 653 O O . GLY A 1 87 ? -9.182 3.093 25.793 1.00 91.62 87 GLY A O 1
ATOM 654 N N . ALA A 1 88 ? -8.026 1.963 24.226 1.00 95.56 88 ALA A N 1
ATOM 655 C CA . ALA A 1 88 ? -7.749 3.099 23.344 1.00 95.56 88 ALA A CA 1
ATOM 656 C C . ALA A 1 88 ? -8.479 2.981 21.993 1.00 95.56 88 ALA A C 1
ATOM 658 O O . ALA A 1 88 ? -8.967 1.911 21.618 1.00 95.56 88 ALA A O 1
ATOM 659 N N . GLU A 1 89 ? -8.558 4.094 21.260 1.00 96.50 89 GLU A N 1
ATOM 660 C CA . GLU A 1 89 ? -9.070 4.095 19.886 1.00 96.50 89 GLU A CA 1
ATOM 661 C C . GLU A 1 89 ? -8.051 3.458 18.918 1.00 96.50 89 GLU A C 1
ATOM 663 O O . GLU A 1 89 ? -6.844 3.621 19.120 1.00 96.50 89 GLU A O 1
ATOM 668 N N . PRO A 1 90 ? -8.502 2.746 17.867 1.00 98.12 90 PRO A N 1
ATOM 669 C CA . PRO A 1 90 ? -7.614 2.207 16.840 1.00 98.12 90 PRO A CA 1
ATOM 670 C C . PRO A 1 90 ? -6.844 3.291 16.077 1.00 98.12 90 PRO A C 1
ATOM 672 O O . PRO A 1 90 ? -7.361 4.381 15.827 1.00 98.12 90 PRO A O 1
ATOM 675 N N . THR A 1 91 ? -5.637 2.954 15.630 1.00 98.25 91 THR A N 1
ATOM 676 C CA . THR A 1 91 ? -4.753 3.815 14.834 1.00 98.25 91 THR A CA 1
ATOM 677 C C . THR A 1 91 ? -4.269 3.089 13.586 1.00 98.25 91 THR A C 1
ATOM 679 O O . THR A 1 91 ? -4.050 1.879 13.619 1.00 98.25 91 THR A O 1
ATOM 682 N N . VAL A 1 92 ? -4.067 3.824 12.495 1.00 98.25 92 VAL A N 1
ATOM 683 C CA . VAL A 1 92 ? -3.488 3.276 11.260 1.00 98.25 92 VAL A CA 1
ATOM 684 C C . VAL A 1 92 ? -1.966 3.240 11.382 1.00 98.25 92 VAL A C 1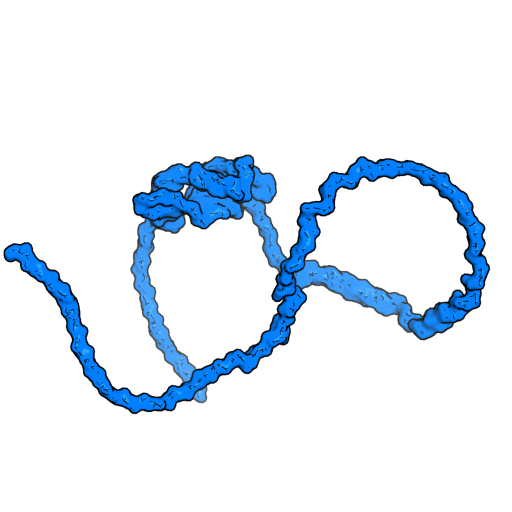
ATOM 686 O O . VAL A 1 92 ? -1.367 4.213 11.838 1.00 98.25 92 VAL A O 1
ATOM 689 N N . LEU A 1 93 ? -1.362 2.119 10.996 1.00 98.31 93 LEU A N 1
ATOM 690 C CA . LEU A 1 93 ? 0.088 1.934 10.946 1.00 98.31 93 LEU A CA 1
ATOM 691 C C . LEU A 1 93 ? 0.643 2.306 9.571 1.00 98.31 93 LEU A C 1
ATOM 693 O O . LEU A 1 93 ? 1.608 3.059 9.480 1.00 98.31 93 LEU A O 1
ATOM 697 N N . GLU A 1 94 ? 0.008 1.815 8.509 1.00 97.69 94 GLU A N 1
ATOM 698 C CA . GLU A 1 94 ? 0.444 2.047 7.134 1.00 97.69 94 GLU A CA 1
ATOM 699 C C . GLU A 1 94 ? -0.729 2.001 6.151 1.00 97.69 94 GLU A C 1
ATOM 701 O O . GLU A 1 94 ? -1.840 1.558 6.462 1.00 97.69 94 GLU A O 1
ATOM 706 N N . THR A 1 95 ? -0.486 2.510 4.949 1.00 98.19 95 THR A N 1
ATOM 707 C CA . THR A 1 95 ? -1.420 2.452 3.828 1.00 98.19 95 THR A CA 1
ATOM 708 C C . THR A 1 95 ? -0.627 2.243 2.553 1.00 98.19 95 THR A C 1
ATOM 710 O O . THR A 1 95 ? 0.254 3.037 2.230 1.00 98.19 95 THR A O 1
ATOM 713 N N . GLU A 1 96 ? -0.955 1.184 1.826 1.00 97.75 96 GLU A N 1
ATOM 714 C CA . GLU A 1 96 ? -0.162 0.704 0.700 1.00 97.75 96 GLU A CA 1
ATOM 715 C C . GLU A 1 96 ? -1.059 0.363 -0.488 1.00 97.75 96 GLU A C 1
ATOM 717 O O . GLU A 1 96 ? -2.214 -0.035 -0.324 1.00 97.75 96 GLU A O 1
ATOM 722 N N . LEU A 1 97 ? -0.517 0.484 -1.699 1.00 97.75 97 LEU A N 1
ATOM 723 C CA . LEU A 1 97 ? -1.143 -0.021 -2.916 1.00 97.75 97 LEU A CA 1
ATOM 724 C C . LEU A 1 97 ? -0.389 -1.276 -3.346 1.00 97.75 97 LEU A C 1
ATOM 726 O O . LEU A 1 97 ? 0.763 -1.187 -3.766 1.00 97.75 97 LEU A O 1
ATOM 730 N N . MET A 1 98 ? -1.041 -2.432 -3.254 1.00 97.19 98 MET A N 1
ATOM 731 C CA . MET A 1 98 ? -0.394 -3.729 -3.426 1.00 97.19 98 MET A CA 1
ATOM 732 C C . MET A 1 98 ? -0.975 -4.506 -4.614 1.00 97.19 98 MET A C 1
ATOM 734 O O . MET A 1 98 ? -2.182 -4.440 -4.886 1.00 97.19 98 MET A O 1
ATOM 738 N N . PRO A 1 99 ? -0.136 -5.248 -5.359 1.00 97.06 99 PRO A N 1
ATOM 739 C CA . PRO A 1 99 ? -0.610 -6.083 -6.449 1.00 97.06 99 PRO A CA 1
ATOM 740 C C . PRO A 1 99 ? -1.398 -7.282 -5.902 1.00 97.06 99 PRO A C 1
ATOM 742 O O . PRO A 1 99 ? -0.906 -8.040 -5.068 1.00 97.06 99 PRO A O 1
ATOM 745 N N . GLY A 1 100 ? -2.623 -7.478 -6.394 1.00 94.06 100 GLY A N 1
ATOM 746 C CA . GLY A 1 100 ? -3.402 -8.692 -6.149 1.00 94.06 100 GLY A CA 1
ATOM 747 C C . GLY A 1 100 ? -3.076 -9.813 -7.139 1.00 94.06 100 GLY A C 1
ATOM 748 O O . GLY A 1 100 ? -2.262 -9.660 -8.045 1.00 94.06 100 GLY A O 1
ATOM 749 N N . GLU A 1 101 ? -3.773 -10.946 -7.024 1.00 93.25 101 GLU A N 1
ATOM 750 C CA . GLU A 1 101 ? -3.546 -12.125 -7.884 1.00 93.25 101 GLU A CA 1
ATOM 751 C C . GLU A 1 101 ? -3.752 -11.853 -9.384 1.00 93.25 101 GLU A C 1
ATOM 753 O O . GLU A 1 101 ? -3.163 -12.518 -10.233 1.00 93.25 101 GLU A O 1
ATOM 758 N N . ALA A 1 102 ? -4.602 -10.878 -9.711 1.00 92.38 102 ALA A N 1
ATOM 759 C CA . ALA A 1 102 ? -4.905 -10.475 -11.081 1.00 92.38 102 ALA A CA 1
ATOM 760 C C . ALA A 1 102 ? -4.098 -9.247 -11.542 1.00 92.38 102 ALA A C 1
ATOM 762 O O . ALA A 1 102 ? -4.389 -8.700 -12.607 1.00 92.38 102 ALA A O 1
ATOM 763 N N . ALA A 1 103 ? -3.131 -8.784 -10.743 1.00 96.12 103 ALA A N 1
ATOM 764 C CA . ALA A 1 103 ? -2.344 -7.603 -11.056 1.00 96.12 103 ALA A CA 1
ATOM 765 C C . ALA A 1 103 ? -1.390 -7.838 -12.231 1.00 96.12 103 ALA A C 1
ATOM 767 O O . ALA A 1 103 ? -0.722 -8.868 -12.339 1.00 96.12 103 ALA A O 1
ATOM 768 N N . LEU A 1 104 ? -1.284 -6.832 -13.099 1.00 93.44 104 LEU A N 1
ATOM 769 C CA . LEU A 1 104 ? -0.229 -6.780 -14.106 1.00 93.44 104 LEU A CA 1
ATOM 770 C C . LEU A 1 104 ? 1.081 -6.366 -13.429 1.00 93.44 104 LEU A C 1
ATOM 772 O O . LEU A 1 104 ? 1.224 -5.220 -13.004 1.00 93.44 104 LEU A O 1
ATOM 776 N N . LEU A 1 105 ? 2.017 -7.308 -13.322 1.00 93.38 105 LEU A N 1
ATOM 777 C CA . LEU A 1 105 ? 3.343 -7.073 -12.758 1.00 93.38 105 LEU A CA 1
ATOM 778 C C . LEU A 1 105 ? 4.334 -6.614 -13.828 1.00 93.38 105 LEU A C 1
ATOM 780 O O . LEU A 1 105 ? 4.218 -6.955 -15.010 1.00 93.38 105 LEU A O 1
ATOM 784 N N . ALA A 1 106 ? 5.324 -5.841 -13.388 1.00 91.62 106 ALA A N 1
ATOM 785 C CA . ALA A 1 106 ? 6.454 -5.471 -14.221 1.00 91.62 106 ALA A CA 1
ATOM 786 C C . ALA A 1 106 ? 7.260 -6.721 -14.631 1.00 91.62 106 ALA A C 1
ATOM 788 O O . ALA A 1 106 ? 7.287 -7.707 -13.890 1.00 91.62 106 ALA A O 1
ATOM 789 N N . PRO A 1 107 ? 7.926 -6.697 -15.799 1.00 93.12 107 PRO A N 1
ATOM 790 C CA . PRO A 1 107 ? 8.891 -7.732 -16.146 1.00 93.12 107 PRO A CA 1
ATOM 791 C C . PRO A 1 107 ? 10.092 -7.700 -15.190 1.00 93.12 107 PRO A C 1
ATOM 793 O O . PRO A 1 107 ? 10.339 -6.698 -14.516 1.00 93.12 107 PRO A O 1
ATOM 796 N N . GLU A 1 108 ? 10.873 -8.780 -15.196 1.00 95.69 108 GLU A N 1
ATOM 797 C CA . GLU A 1 108 ? 12.135 -8.853 -14.459 1.00 95.69 108 GLU A CA 1
ATOM 798 C C . GLU A 1 108 ? 13.059 -7.682 -14.809 1.00 95.69 108 GLU A C 1
ATOM 800 O O . GLU A 1 108 ? 13.188 -7.271 -15.971 1.00 95.69 108 GLU A O 1
ATOM 805 N N . TRP A 1 109 ? 13.717 -7.137 -13.788 1.00 95.62 109 TRP A N 1
ATOM 806 C CA . TRP A 1 109 ? 14.638 -6.030 -13.981 1.00 95.62 109 TRP A CA 1
ATOM 807 C C . TRP A 1 109 ? 15.895 -6.500 -14.715 1.00 95.62 109 TRP A C 1
ATOM 809 O O . TRP A 1 109 ? 16.577 -7.429 -14.292 1.00 95.62 109 TRP A O 1
ATOM 819 N N . VAL A 1 110 ? 16.229 -5.804 -15.802 1.00 96.12 110 VAL A N 1
ATOM 820 C CA . VAL A 1 110 ? 17.475 -6.016 -16.551 1.00 96.12 110 VAL A CA 1
ATOM 821 C C . VAL A 1 110 ? 18.497 -4.943 -16.159 1.00 96.12 110 VAL A C 1
ATOM 823 O O . VAL A 1 110 ? 18.129 -3.758 -16.221 1.00 96.12 110 VAL A O 1
ATOM 826 N N . PRO A 1 111 ? 19.755 -5.302 -15.820 1.00 96.56 111 PRO A N 1
ATOM 827 C CA . PRO A 1 111 ? 20.823 -4.348 -15.549 1.00 96.56 111 PRO A CA 1
ATOM 828 C C . PRO A 1 111 ? 21.007 -3.311 -16.649 1.00 96.56 111 PRO A C 1
ATOM 830 O O . PRO A 1 111 ? 20.899 -3.599 -17.841 1.00 96.56 111 PRO A O 1
ATOM 833 N N . TRP A 1 112 ? 21.337 -2.084 -16.255 1.00 93.44 112 TRP A N 1
ATOM 834 C CA . TRP A 1 112 ? 21.515 -0.993 -17.213 1.00 93.44 112 TRP A CA 1
ATOM 835 C C . TRP A 1 112 ? 22.635 -1.274 -18.226 1.00 93.44 112 TRP A C 1
ATOM 837 O O . TRP A 1 112 ? 22.481 -0.990 -19.411 1.00 93.44 112 TRP A O 1
ATOM 847 N N . SER A 1 113 ? 23.729 -1.903 -17.785 1.00 95.62 113 SER A N 1
ATOM 848 C CA . SER A 1 113 ? 24.830 -2.334 -18.654 1.00 95.62 113 SER A CA 1
ATOM 849 C C . SER A 1 113 ? 24.372 -3.273 -19.773 1.00 95.62 113 SER A C 1
ATOM 851 O O . SER A 1 113 ? 24.838 -3.132 -20.901 1.00 95.62 113 SER A O 1
ATOM 853 N N . GLU A 1 114 ? 23.454 -4.193 -19.473 1.00 95.75 114 GLU A N 1
ATOM 854 C CA . GLU A 1 114 ? 22.889 -5.134 -20.441 1.00 95.75 114 GLU A CA 1
ATOM 855 C C . GLU A 1 114 ? 21.936 -4.433 -21.411 1.00 95.75 114 GLU A C 1
ATOM 857 O O . GLU A 1 114 ? 22.026 -4.656 -22.615 1.00 95.75 114 GLU A O 1
ATOM 862 N N . ARG A 1 115 ? 21.096 -3.503 -20.928 1.00 95.56 115 ARG A N 1
ATOM 863 C CA . ARG A 1 115 ? 20.233 -2.688 -21.809 1.00 95.56 115 ARG A CA 1
ATOM 864 C C . ARG A 1 115 ? 21.036 -1.857 -22.812 1.00 95.56 115 ARG A C 1
ATOM 866 O O . ARG A 1 115 ? 20.549 -1.580 -23.902 1.00 95.56 115 ARG A O 1
ATOM 873 N N . LEU A 1 116 ? 22.256 -1.454 -22.451 1.00 96.25 116 LEU A N 1
ATOM 874 C CA . LEU A 1 116 ? 23.143 -0.672 -23.315 1.00 96.25 116 LEU A CA 1
ATOM 875 C C . LEU A 1 116 ? 24.032 -1.506 -24.239 1.00 96.25 116 LEU A C 1
ATOM 877 O O . LEU A 1 116 ? 24.735 -0.916 -25.060 1.00 96.25 116 LEU A O 1
ATOM 881 N N . ALA A 1 117 ? 24.044 -2.834 -24.112 1.00 96.31 117 ALA A N 1
ATOM 882 C CA . ALA A 1 117 ? 24.955 -3.686 -24.871 1.00 96.31 117 ALA A CA 1
ATOM 883 C C . ALA A 1 117 ? 24.788 -3.490 -26.387 1.00 96.31 117 ALA A C 1
ATOM 885 O O . ALA A 1 117 ? 25.776 -3.252 -27.081 1.00 96.31 117 ALA A O 1
ATOM 886 N N . ASP A 1 118 ? 23.545 -3.475 -26.874 1.00 93.81 118 ASP A N 1
ATOM 887 C CA . ASP A 1 118 ? 23.240 -3.277 -28.296 1.00 93.81 118 ASP A CA 1
ATOM 888 C C . ASP A 1 118 ? 23.661 -1.888 -28.787 1.00 93.81 118 ASP A C 1
ATOM 890 O O . ASP A 1 118 ? 24.241 -1.752 -29.865 1.00 93.81 118 ASP A O 1
ATOM 894 N N . TYR A 1 119 ? 23.427 -0.849 -27.977 1.00 95.12 119 TYR A N 1
ATOM 895 C CA . TYR A 1 119 ? 23.860 0.510 -28.298 1.00 95.12 119 TYR A CA 1
ATOM 896 C C . TYR A 1 119 ? 25.388 0.600 -28.399 1.00 95.12 119 TYR A C 1
ATOM 898 O O . TYR A 1 119 ? 25.912 1.155 -29.364 1.00 95.12 119 TYR A O 1
ATOM 906 N N . ARG A 1 120 ? 26.116 0.020 -27.436 1.00 96.00 120 ARG A N 1
ATOM 907 C CA . ARG A 1 120 ? 27.587 -0.002 -27.433 1.00 96.00 120 ARG A CA 1
ATOM 908 C C . ARG A 1 120 ? 28.139 -0.780 -28.627 1.00 96.00 120 ARG A C 1
ATOM 910 O O . ARG A 1 120 ? 29.008 -0.266 -29.320 1.00 96.00 120 ARG A O 1
ATOM 917 N N . ALA A 1 121 ? 27.579 -1.951 -28.925 1.00 95.81 121 ALA A N 1
ATOM 918 C CA . ALA A 1 121 ? 27.957 -2.739 -30.097 1.00 95.81 121 ALA A CA 1
ATOM 919 C C . ALA A 1 121 ? 27.705 -1.976 -31.410 1.00 95.81 121 ALA A C 1
ATOM 921 O O . ALA A 1 121 ? 28.521 -2.038 -32.329 1.00 95.81 121 ALA A O 1
ATOM 922 N N . ALA A 1 122 ? 26.610 -1.213 -31.496 1.00 95.94 122 ALA A N 1
ATOM 923 C CA . ALA A 1 122 ? 26.332 -0.356 -32.645 1.00 95.94 122 ALA A CA 1
ATOM 924 C C . ALA A 1 122 ? 27.350 0.790 -32.780 1.00 95.94 122 ALA A C 1
ATOM 926 O O . ALA A 1 122 ? 27.798 1.067 -33.892 1.00 95.94 122 ALA A O 1
ATOM 927 N N . GLN A 1 123 ? 27.754 1.420 -31.671 1.00 96.81 123 GLN A N 1
ATOM 928 C CA . GLN A 1 123 ? 28.806 2.445 -31.669 1.00 96.81 123 GLN A CA 1
ATOM 929 C C . GLN A 1 123 ? 30.161 1.872 -32.107 1.00 96.81 123 GLN A C 1
ATOM 931 O O . GLN A 1 123 ? 30.838 2.469 -32.940 1.00 96.81 123 GLN A O 1
ATOM 936 N N . GLU A 1 124 ? 30.535 0.691 -31.613 1.00 95.12 124 GLU A N 1
ATOM 937 C CA . GLU A 1 124 ? 31.768 0.002 -32.012 1.00 95.12 124 GLU A CA 1
ATOM 938 C C . GLU A 1 124 ? 31.750 -0.395 -33.494 1.00 95.12 124 GLU A C 1
ATOM 940 O O . GLU A 1 124 ? 32.732 -0.183 -34.204 1.00 95.12 124 GLU A O 1
ATOM 945 N N . ALA A 1 125 ? 30.625 -0.916 -33.994 1.00 94.38 125 ALA A N 1
ATOM 946 C CA . ALA A 1 125 ? 30.461 -1.246 -35.407 1.00 94.38 125 ALA A CA 1
ATOM 947 C C . ALA A 1 125 ? 30.526 0.002 -36.303 1.00 94.38 125 ALA A C 1
ATOM 949 O O . ALA A 1 125 ? 31.159 -0.038 -37.358 1.00 94.38 125 ALA A O 1
ATOM 950 N N . ALA A 1 126 ? 29.921 1.115 -35.877 1.00 94.00 126 ALA A N 1
ATOM 951 C CA . ALA A 1 126 ? 29.996 2.389 -36.586 1.00 94.00 126 ALA A CA 1
ATOM 952 C C . ALA A 1 126 ? 31.430 2.945 -36.604 1.00 94.00 126 ALA A C 1
ATOM 954 O O . ALA A 1 126 ? 31.915 3.353 -37.658 1.00 94.00 126 ALA A O 1
ATOM 955 N N . ALA A 1 127 ? 32.142 2.890 -35.475 1.00 93.00 127 ALA A N 1
ATOM 956 C CA . ALA A 1 127 ? 33.545 3.293 -35.389 1.00 93.00 127 ALA A CA 1
ATOM 957 C C . ALA A 1 127 ? 34.456 2.411 -36.263 1.00 93.00 127 ALA A C 1
ATOM 959 O O . ALA A 1 127 ? 35.348 2.916 -36.951 1.00 93.00 127 ALA A O 1
ATOM 960 N N . ALA A 1 128 ? 34.210 1.098 -36.290 1.00 92.19 128 ALA A N 1
ATOM 961 C CA . ALA A 1 128 ? 34.928 0.164 -37.150 1.00 92.19 128 ALA A CA 1
ATOM 962 C C . ALA A 1 128 ? 34.654 0.429 -38.639 1.00 92.19 128 ALA A C 1
ATOM 964 O O . ALA A 1 128 ? 35.589 0.402 -39.438 1.00 92.19 128 ALA A O 1
ATOM 965 N N . ALA A 1 129 ? 33.406 0.730 -39.012 1.00 91.31 129 ALA A N 1
ATOM 966 C CA . ALA A 1 129 ? 33.043 1.094 -40.380 1.00 91.31 129 ALA A CA 1
ATOM 967 C C . ALA A 1 129 ? 33.710 2.409 -40.814 1.00 91.31 129 ALA A C 1
ATOM 969 O O . ALA A 1 129 ? 34.349 2.436 -41.861 1.00 91.31 129 ALA A O 1
ATOM 970 N N . ALA A 1 130 ? 33.666 3.453 -39.979 1.00 89.56 130 ALA A N 1
ATOM 971 C CA . ALA A 1 130 ? 34.348 4.724 -40.240 1.00 89.56 130 ALA A CA 1
ATOM 972 C C . ALA A 1 130 ? 35.868 4.544 -40.411 1.00 89.56 130 ALA A C 1
ATOM 974 O O . ALA A 1 130 ? 36.486 5.156 -41.280 1.00 89.56 130 ALA A O 1
ATOM 975 N N . SER A 1 131 ? 36.468 3.651 -39.619 1.00 85.25 131 SER A N 1
ATOM 976 C CA . SER A 1 131 ? 37.892 3.317 -39.731 1.00 85.25 131 SER A CA 1
ATOM 977 C C . SER A 1 131 ? 38.212 2.515 -41.002 1.00 85.25 131 SER A C 1
ATOM 979 O O . SER A 1 131 ? 39.277 2.694 -41.589 1.00 85.25 131 SER A O 1
ATOM 981 N N . ALA A 1 132 ? 37.306 1.633 -41.440 1.00 79.88 132 ALA A N 1
ATOM 982 C CA . ALA A 1 132 ? 37.473 0.801 -42.634 1.00 79.88 132 ALA A CA 1
ATOM 983 C C . ALA A 1 132 ? 37.239 1.568 -43.946 1.00 79.88 132 ALA A C 1
ATOM 985 O O . ALA A 1 132 ? 37.880 1.253 -44.948 1.00 79.88 132 ALA A O 1
ATOM 986 N N . GLU A 1 133 ? 36.367 2.579 -43.943 1.00 64.94 133 GLU A N 1
ATOM 987 C CA . GLU A 1 133 ? 36.167 3.483 -45.086 1.00 64.94 133 GLU A CA 1
ATOM 988 C C . GLU A 1 133 ? 37.311 4.498 -45.270 1.00 64.94 133 GLU A C 1
ATOM 990 O O . GLU A 1 133 ? 37.347 5.185 -46.285 1.00 64.94 133 GLU A O 1
ATOM 995 N N . GLY A 1 134 ? 38.300 4.519 -44.364 1.00 56.25 134 GLY A N 1
ATOM 996 C CA . GLY A 1 134 ? 39.671 4.932 -44.666 1.00 56.25 134 GLY A CA 1
ATOM 997 C C . GLY A 1 134 ? 39.822 6.318 -45.294 1.00 56.25 134 GLY A C 1
ATOM 998 O O . GLY A 1 134 ? 40.229 6.436 -46.445 1.00 56.25 134 GLY A O 1
ATOM 999 N N . GLY A 1 135 ? 39.598 7.360 -44.498 1.00 49.88 135 GLY A N 1
ATOM 1000 C CA . GLY A 1 135 ? 39.999 8.732 -44.804 1.00 49.88 135 GLY A CA 1
ATOM 1001 C C . GLY A 1 135 ? 41.117 9.249 -43.899 1.00 49.88 135 GLY A C 1
ATOM 1002 O O . GLY A 1 135 ? 41.083 10.408 -43.521 1.00 49.88 135 GLY A O 1
ATOM 1003 N N . ALA A 1 136 ? 42.108 8.431 -43.530 1.00 54.09 136 ALA A N 1
ATOM 1004 C CA . ALA A 1 136 ? 43.365 8.935 -42.952 1.00 54.09 136 ALA A CA 1
ATOM 1005 C C . ALA A 1 136 ? 44.300 9.472 -44.057 1.00 54.09 136 ALA A C 1
ATOM 1007 O O . ALA A 1 136 ? 45.498 9.191 -44.069 1.00 54.09 136 ALA A O 1
ATOM 1008 N N . GLY A 1 137 ? 43.729 10.180 -45.032 1.00 46.22 137 GLY A N 1
ATOM 1009 C CA . GLY A 1 137 ? 44.482 11.045 -45.923 1.00 46.22 137 GLY A CA 1
ATOM 1010 C C . GLY A 1 137 ? 44.686 12.359 -45.190 1.00 46.22 137 GLY A C 1
ATOM 1011 O O . GLY A 1 137 ? 43.767 13.164 -45.135 1.00 46.22 137 GLY A O 1
ATOM 1012 N N . ASP A 1 138 ? 45.856 12.493 -44.572 1.00 51.88 138 ASP A N 1
ATOM 1013 C CA . ASP A 1 138 ? 46.520 13.769 -44.323 1.00 51.88 138 ASP A CA 1
ATOM 1014 C C . ASP A 1 138 ? 45.644 14.882 -43.701 1.00 51.88 138 ASP A C 1
ATOM 1016 O O . ASP A 1 138 ? 45.195 15.822 -44.353 1.00 51.88 138 ASP A O 1
ATOM 1020 N N . LEU A 1 139 ? 45.447 14.819 -42.378 1.00 52.50 139 LEU A N 1
ATOM 1021 C CA . LEU A 1 139 ? 44.927 15.966 -41.614 1.00 52.50 139 LEU A CA 1
ATOM 1022 C C . LEU A 1 139 ? 45.863 17.197 -41.697 1.00 52.50 139 LEU A C 1
ATOM 1024 O O . LEU A 1 139 ? 45.469 18.281 -41.280 1.00 52.50 139 LEU A O 1
ATOM 1028 N N . GLU A 1 140 ? 47.086 17.031 -42.216 1.00 49.72 140 GLU A N 1
ATOM 1029 C CA . GLU A 1 140 ? 48.075 18.091 -42.440 1.00 49.72 140 GLU A CA 1
ATOM 1030 C C . GLU A 1 140 ? 47.875 18.763 -43.821 1.00 49.72 140 GLU A C 1
ATOM 1032 O O . GLU A 1 140 ? 47.891 19.989 -43.906 1.00 49.72 140 GLU A O 1
ATOM 1037 N N . GLU A 1 141 ? 47.567 18.008 -44.886 1.00 41.50 141 GLU A N 1
ATOM 1038 C CA . GLU A 1 141 ? 47.269 18.560 -46.227 1.00 41.50 141 GLU A CA 1
ATOM 1039 C C . GLU A 1 141 ? 45.915 19.300 -46.301 1.00 41.50 141 GLU A C 1
ATOM 1041 O O . GLU A 1 141 ? 45.800 20.307 -46.998 1.00 41.50 141 GLU A O 1
ATOM 1046 N N . LEU A 1 142 ? 44.898 18.863 -45.544 1.00 49.53 142 LEU A N 1
ATOM 1047 C CA . LEU A 1 142 ? 43.593 19.547 -45.482 1.00 49.53 142 LEU A CA 1
ATOM 1048 C C . LEU A 1 142 ? 43.635 20.851 -44.667 1.00 49.53 142 LEU A C 1
ATOM 1050 O O . LEU A 1 142 ? 42.895 21.783 -44.974 1.00 49.53 142 LEU A O 1
ATOM 1054 N N . ALA A 1 143 ? 44.505 20.933 -43.654 1.00 55.97 143 ALA A N 1
ATOM 1055 C CA . ALA A 1 143 ? 44.751 22.173 -42.919 1.00 55.97 143 ALA A CA 1
ATOM 1056 C C . ALA A 1 143 ? 45.508 23.187 -43.794 1.00 55.97 143 ALA A C 1
ATOM 1058 O O . ALA A 1 143 ? 45.098 24.338 -43.882 1.00 55.97 143 ALA A O 1
ATOM 1059 N N . ALA A 1 144 ? 46.527 22.741 -44.537 1.00 55.59 144 ALA A N 1
ATOM 1060 C CA . ALA A 1 144 ? 47.280 23.606 -45.446 1.00 55.59 144 ALA A CA 1
ATOM 1061 C C . ALA A 1 144 ? 46.439 24.155 -46.617 1.00 55.59 144 ALA A C 1
ATOM 1063 O O . ALA A 1 144 ? 46.694 25.263 -47.079 1.00 55.59 144 ALA A O 1
ATOM 1064 N N . ALA A 1 145 ? 45.430 23.412 -47.090 1.00 53.84 145 ALA A N 1
ATOM 1065 C CA . ALA A 1 145 ? 44.506 23.891 -48.123 1.00 53.84 145 ALA A CA 1
ATOM 1066 C C . ALA A 1 145 ? 43.455 24.883 -47.583 1.00 53.84 145 ALA A C 1
ATOM 1068 O O . ALA A 1 145 ? 43.044 25.783 -48.307 1.00 53.84 145 ALA A O 1
ATOM 1069 N N . ALA A 1 146 ? 43.045 24.752 -46.315 1.00 57.78 146 ALA A N 1
ATOM 1070 C CA . ALA A 1 146 ? 42.111 25.681 -45.671 1.00 57.78 146 ALA A CA 1
ATOM 1071 C C . ALA A 1 146 ? 42.760 27.031 -45.310 1.00 57.78 146 ALA A C 1
ATOM 1073 O O . ALA A 1 146 ? 42.060 28.027 -45.160 1.00 57.78 146 ALA A O 1
ATOM 1074 N N . GLU A 1 147 ? 44.088 27.074 -45.180 1.00 53.09 147 GLU A N 1
ATOM 1075 C CA . GLU A 1 147 ? 44.849 28.302 -44.922 1.00 53.09 147 GLU A CA 1
ATOM 1076 C C . GLU A 1 147 ? 45.047 29.172 -46.186 1.00 53.09 147 GLU A C 1
ATOM 1078 O O . GLU A 1 147 ? 45.288 30.367 -46.048 1.00 53.09 147 GLU A O 1
ATOM 1083 N N . ASP A 1 148 ? 44.901 28.613 -47.398 1.00 51.56 148 ASP A N 1
ATOM 1084 C CA . ASP A 1 148 ? 45.073 29.320 -48.689 1.00 51.56 148 ASP A CA 1
ATOM 1085 C C . ASP A 1 148 ? 43.766 29.969 -49.208 1.00 51.56 148 ASP A C 1
ATOM 1087 O O . ASP A 1 148 ? 43.804 30.884 -50.026 1.00 51.56 148 ASP A O 1
ATOM 1091 N N . GLU A 1 149 ? 42.592 29.543 -48.717 1.00 53.56 149 GLU A N 1
ATOM 1092 C CA . GLU A 1 149 ? 41.273 30.070 -49.133 1.00 53.56 149 GLU A CA 1
ATOM 1093 C C . GLU A 1 149 ? 40.748 31.238 -48.266 1.00 53.56 149 GLU A C 1
ATOM 1095 O O . GLU A 1 149 ? 39.635 31.712 -48.488 1.00 53.56 149 GLU A O 1
ATOM 1100 N N . LEU A 1 150 ? 41.521 31.736 -47.291 1.00 52.84 150 LEU A N 1
ATOM 1101 C CA . LEU A 1 150 ? 41.088 32.803 -46.367 1.00 52.84 150 LEU A CA 1
ATOM 1102 C C . LEU A 1 150 ? 41.651 34.205 -46.686 1.00 52.84 150 LEU A C 1
ATOM 1104 O O . LEU A 1 150 ? 41.487 35.110 -45.868 1.00 52.84 150 LEU A O 1
ATOM 1108 N N . GLU A 1 151 ? 42.296 34.412 -47.841 1.00 55.91 151 GLU A N 1
ATOM 1109 C CA . GLU A 1 151 ? 42.942 35.697 -48.187 1.00 55.91 151 GLU A CA 1
ATOM 1110 C C . GLU A 1 151 ? 42.172 36.624 -49.157 1.00 55.91 151 GLU A C 1
ATOM 1112 O O . GLU A 1 151 ? 42.714 37.672 -49.496 1.00 55.91 151 GLU A O 1
ATOM 1117 N N . ASP A 1 152 ? 40.933 36.339 -49.586 1.00 55.06 152 ASP A N 1
ATOM 1118 C CA . ASP A 1 152 ? 40.270 37.211 -50.587 1.00 55.06 152 ASP A CA 1
ATOM 1119 C C . ASP A 1 152 ? 38.740 37.332 -50.448 1.00 55.06 152 ASP A C 1
ATOM 1121 O O . ASP A 1 152 ? 38.009 36.900 -51.333 1.00 55.06 152 ASP A O 1
ATOM 1125 N N . ASP A 1 153 ? 38.240 37.921 -49.351 1.00 47.50 153 ASP A N 1
ATOM 1126 C CA . ASP A 1 153 ? 36.909 38.571 -49.369 1.00 47.50 153 ASP A CA 1
ATOM 1127 C C . ASP A 1 153 ? 36.702 39.560 -48.197 1.00 47.50 153 ASP A C 1
ATOM 1129 O O . ASP A 1 153 ? 35.736 39.500 -47.432 1.00 47.50 153 ASP A O 1
ATOM 1133 N N . GLU A 1 154 ? 37.646 40.491 -48.019 1.00 54.62 154 GLU A N 1
ATOM 1134 C CA . GLU A 1 154 ? 37.436 41.689 -47.196 1.00 54.62 154 GLU A CA 1
ATOM 1135 C C . GLU A 1 154 ? 37.126 42.915 -48.062 1.00 54.62 154 GLU A C 1
ATOM 1137 O O . GLU A 1 154 ? 37.919 43.836 -48.063 1.00 54.62 154 GLU A O 1
ATOM 1142 N N . ASP A 1 155 ? 36.012 42.963 -48.806 1.00 53.56 155 ASP A N 1
ATOM 1143 C CA . ASP A 1 155 ? 35.428 44.247 -49.254 1.00 53.56 155 ASP A CA 1
ATOM 1144 C C . ASP A 1 155 ? 34.061 44.069 -49.957 1.00 53.56 155 ASP A C 1
ATOM 1146 O O . ASP A 1 155 ? 33.999 43.776 -51.144 1.00 53.56 155 ASP A O 1
ATOM 1150 N N . GLU A 1 156 ? 32.961 44.284 -49.221 1.00 50.78 156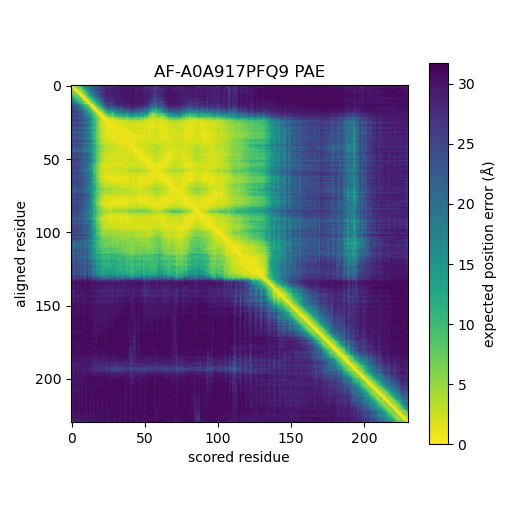 GLU A N 1
ATOM 1151 C CA . GLU A 1 156 ? 31.818 45.161 -49.585 1.00 50.78 156 GLU A CA 1
ATOM 1152 C C . GLU A 1 156 ? 30.593 44.853 -48.699 1.00 50.78 156 GLU A C 1
ATOM 1154 O O . GLU A 1 156 ? 29.646 44.167 -49.080 1.00 50.78 156 GLU A O 1
ATOM 1159 N N . LEU A 1 157 ? 30.575 45.430 -47.492 1.00 52.12 157 LEU A N 1
ATOM 1160 C CA . LEU A 1 157 ? 29.324 45.660 -46.767 1.00 52.12 157 LEU A CA 1
ATOM 1161 C C . LEU A 1 157 ? 28.618 46.861 -47.412 1.00 52.12 157 LEU A C 1
ATOM 1163 O O . LEU A 1 157 ? 28.785 48.002 -46.977 1.00 52.12 157 LEU A O 1
ATOM 1167 N N . ALA A 1 158 ? 27.875 46.599 -48.486 1.00 52.50 158 ALA A N 1
ATOM 1168 C CA . ALA A 1 158 ? 26.929 47.551 -49.047 1.00 52.50 158 ALA A CA 1
ATOM 1169 C C . ALA A 1 158 ? 25.614 47.489 -48.254 1.00 52.50 158 ALA A C 1
ATOM 1171 O O . ALA A 1 158 ? 24.853 46.530 -48.332 1.00 52.50 158 ALA A O 1
ATOM 1172 N N . ASP A 1 159 ? 25.448 48.525 -47.441 1.00 55.91 159 ASP A N 1
ATOM 1173 C CA . ASP A 1 159 ? 24.207 49.199 -47.060 1.00 55.91 159 ASP A CA 1
ATOM 1174 C C . ASP A 1 159 ? 23.015 48.910 -47.999 1.00 55.91 159 ASP A C 1
ATOM 1176 O O . ASP A 1 159 ? 23.031 49.325 -49.158 1.00 55.91 159 ASP A O 1
ATOM 1180 N N . ASP A 1 160 ? 21.983 48.232 -47.493 1.00 45.72 160 ASP A N 1
ATOM 1181 C CA . ASP A 1 160 ? 20.623 48.342 -48.029 1.00 45.72 160 ASP A CA 1
ATOM 1182 C C . ASP A 1 160 ? 19.651 48.407 -46.842 1.00 45.72 160 ASP A C 1
ATOM 1184 O O . ASP A 1 160 ? 19.469 47.458 -46.072 1.00 45.72 160 ASP A O 1
ATOM 1188 N N . GLU A 1 161 ? 19.134 49.618 -46.667 1.00 53.69 161 GLU A N 1
ATOM 1189 C CA . GLU A 1 161 ? 18.141 50.041 -45.694 1.00 53.69 161 GLU A CA 1
ATOM 1190 C C . GLU A 1 161 ? 16.752 49.474 -46.065 1.00 53.69 161 GLU A C 1
ATOM 1192 O O . GLU A 1 161 ? 16.402 49.384 -47.238 1.00 53.69 161 GLU A O 1
ATOM 1197 N N . ASP A 1 162 ? 15.964 49.182 -45.027 1.00 48.22 162 ASP A N 1
ATOM 1198 C CA . ASP A 1 162 ? 14.494 49.160 -44.970 1.00 48.22 162 ASP A CA 1
ATOM 1199 C C . ASP A 1 162 ? 13.687 48.168 -45.843 1.00 48.22 162 ASP A C 1
ATOM 1201 O O . ASP A 1 162 ? 13.609 48.282 -47.061 1.00 48.22 162 ASP A O 1
ATOM 1205 N N . GLU A 1 163 ? 12.899 47.309 -45.181 1.00 52.09 163 GLU A N 1
ATOM 1206 C CA . GLU A 1 163 ? 11.451 47.217 -45.448 1.00 52.09 163 GLU A CA 1
ATOM 1207 C C . GLU A 1 163 ? 10.722 46.557 -44.257 1.00 52.09 163 GLU A C 1
ATOM 1209 O O . GLU A 1 163 ? 10.918 45.384 -43.934 1.00 52.09 163 GLU A O 1
ATOM 1214 N N . ASP A 1 164 ? 9.899 47.365 -43.584 1.00 50.84 164 ASP A N 1
ATOM 1215 C CA . ASP A 1 164 ? 8.914 46.969 -42.579 1.00 50.84 164 ASP A CA 1
ATOM 1216 C C . ASP A 1 164 ? 7.862 46.020 -43.181 1.00 50.84 164 ASP A C 1
ATOM 1218 O O . ASP A 1 164 ? 7.254 46.368 -44.191 1.00 50.84 164 ASP A O 1
ATOM 1222 N N . GLU A 1 165 ? 7.533 44.910 -42.509 1.00 52.59 165 GLU A N 1
ATOM 1223 C CA . GLU A 1 165 ? 6.171 44.353 -42.541 1.00 52.59 165 GLU A CA 1
ATOM 1224 C C . GLU A 1 165 ? 5.760 43.855 -41.145 1.00 52.59 165 GLU A C 1
ATOM 1226 O O . GLU A 1 165 ? 6.397 42.999 -40.527 1.00 52.59 165 GLU A O 1
ATOM 1231 N N . ASP A 1 166 ? 4.682 44.474 -40.667 1.00 48.94 166 ASP A N 1
ATOM 1232 C CA . ASP A 1 166 ? 4.023 44.314 -39.380 1.00 48.94 166 ASP A CA 1
ATOM 1233 C C . ASP A 1 166 ? 3.362 42.932 -39.150 1.00 48.94 166 ASP A C 1
ATOM 1235 O O . ASP A 1 166 ? 2.971 42.221 -40.075 1.00 48.94 166 ASP A O 1
ATOM 1239 N N . ASP A 1 167 ? 3.081 42.698 -37.862 1.00 50.03 167 ASP A N 1
ATOM 1240 C CA . ASP A 1 167 ? 1.850 42.101 -37.314 1.00 50.03 167 ASP A CA 1
ATOM 1241 C C . ASP A 1 167 ? 1.714 40.564 -37.228 1.00 50.03 167 ASP A C 1
ATOM 1243 O O . ASP A 1 167 ? 1.260 39.873 -38.143 1.00 50.03 167 ASP A O 1
ATOM 1247 N N . ALA A 1 168 ? 1.975 40.045 -36.023 1.00 54.16 168 ALA A N 1
ATOM 1248 C CA . ALA A 1 168 ? 1.041 39.128 -35.374 1.00 54.16 168 ALA A CA 1
ATOM 1249 C C . ALA A 1 168 ? 1.131 39.280 -33.847 1.00 54.16 168 ALA A C 1
ATOM 1251 O O . ALA A 1 168 ? 2.090 38.833 -33.216 1.00 54.16 168 ALA A O 1
ATOM 1252 N N . ASP A 1 169 ? 0.101 39.906 -33.278 1.00 52.72 169 ASP A N 1
ATOM 1253 C CA . ASP A 1 169 ? -0.238 39.926 -31.853 1.00 52.72 169 ASP A CA 1
ATOM 1254 C C . ASP A 1 169 ? -0.054 38.552 -31.168 1.00 52.72 169 ASP A C 1
ATOM 1256 O O . ASP A 1 169 ? -0.779 37.593 -31.450 1.00 52.72 169 ASP A O 1
ATOM 1260 N N . LEU A 1 170 ? 0.859 38.481 -30.195 1.00 44.34 170 LEU A N 1
ATOM 1261 C CA . LEU A 1 170 ? 0.846 37.481 -29.121 1.00 44.34 170 LEU A CA 1
ATOM 1262 C C . LEU A 1 170 ? 0.695 38.218 -27.788 1.00 44.34 170 LEU A C 1
ATOM 1264 O O . LEU A 1 170 ? 1.651 38.436 -27.051 1.00 44.34 170 LEU A O 1
ATOM 1268 N N . ASP A 1 171 ? -0.535 38.647 -27.526 1.00 43.62 171 ASP A N 1
ATOM 1269 C CA . ASP A 1 171 ? -0.974 39.190 -26.244 1.00 43.62 171 ASP A CA 1
ATOM 1270 C C . ASP A 1 171 ? -1.501 38.023 -25.388 1.00 43.62 171 ASP A C 1
ATOM 1272 O O . ASP A 1 171 ? -2.638 37.603 -25.596 1.00 43.62 171 ASP A O 1
ATOM 1276 N N . ASP A 1 172 ? -0.660 37.443 -24.515 1.00 43.19 172 ASP A N 1
ATOM 1277 C CA . ASP A 1 172 ? -1.048 36.951 -23.171 1.00 43.19 172 ASP A CA 1
ATOM 1278 C C . ASP A 1 172 ? 0.189 36.542 -22.328 1.00 43.19 172 ASP A C 1
ATOM 1280 O O . ASP A 1 172 ? 0.392 35.379 -21.986 1.00 43.19 172 ASP A O 1
ATOM 1284 N N . GLU A 1 173 ? 1.057 37.503 -21.994 1.00 53.84 173 GLU A N 1
ATOM 1285 C CA . GLU A 1 173 ? 2.208 37.296 -21.097 1.00 53.84 173 GLU A CA 1
ATOM 1286 C C . GLU A 1 173 ? 1.960 38.042 -19.772 1.00 53.84 173 GLU A C 1
ATOM 1288 O O . GLU A 1 173 ? 2.570 39.074 -19.485 1.00 53.84 173 GLU A O 1
ATOM 1293 N N . ALA A 1 174 ? 1.037 37.551 -18.943 1.00 52.16 174 ALA A N 1
ATOM 1294 C CA . ALA A 1 174 ? 0.911 38.009 -17.562 1.00 52.16 174 ALA A CA 1
ATOM 1295 C C . ALA A 1 174 ? 0.739 36.824 -16.601 1.00 52.16 174 ALA A C 1
ATOM 1297 O O . ALA A 1 174 ? -0.263 36.118 -16.653 1.00 52.16 174 ALA A O 1
ATOM 1298 N N . GLU A 1 175 ? 1.713 36.701 -15.686 1.00 51.06 175 GLU A N 1
ATOM 1299 C CA . GLU A 1 175 ? 1.763 35.860 -14.469 1.00 51.06 175 GLU A CA 1
ATOM 1300 C C . GLU A 1 175 ? 2.602 34.563 -14.523 1.00 51.06 175 GLU A C 1
ATOM 1302 O O . GLU A 1 175 ? 2.124 33.485 -14.176 1.00 51.06 175 GLU A O 1
ATOM 1307 N N . LEU A 1 176 ? 3.905 34.665 -14.825 1.00 45.03 176 LEU A N 1
ATOM 1308 C CA . LEU A 1 176 ? 4.889 33.631 -14.436 1.00 45.03 176 LEU A CA 1
ATOM 1309 C C . LEU A 1 176 ? 6.149 34.179 -13.726 1.00 45.03 176 LEU A C 1
ATOM 1311 O O . LEU A 1 176 ? 7.148 33.474 -13.625 1.00 45.03 176 LEU A O 1
ATOM 1315 N N . ASP A 1 177 ? 6.102 35.394 -13.163 1.00 41.41 177 ASP A N 1
ATOM 1316 C CA . ASP A 1 177 ? 7.268 36.061 -12.540 1.00 41.41 177 ASP A CA 1
ATOM 1317 C C . ASP A 1 177 ? 7.257 36.092 -10.991 1.00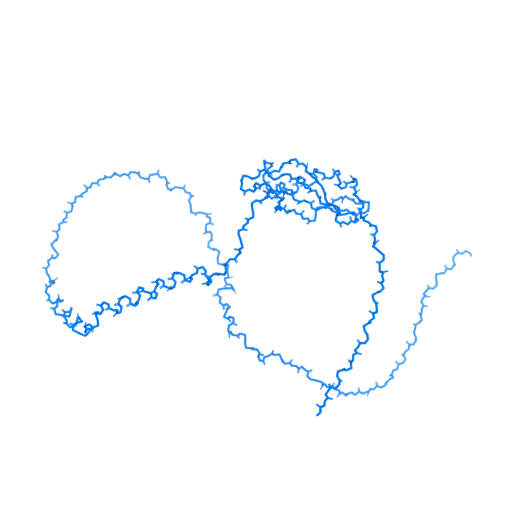 41.41 177 ASP A C 1
ATOM 1319 O O . ASP A 1 177 ? 7.826 36.981 -10.366 1.00 41.41 177 ASP A O 1
ATOM 1323 N N . ALA A 1 178 ? 6.602 35.139 -10.313 1.00 50.72 178 ALA A N 1
ATOM 1324 C CA . ALA A 1 178 ? 6.543 35.170 -8.839 1.00 50.72 178 ALA A CA 1
ATOM 1325 C C . ALA A 1 178 ? 6.576 33.808 -8.120 1.00 50.72 178 ALA A C 1
ATOM 1327 O O . ALA A 1 178 ? 6.025 33.690 -7.025 1.00 50.72 178 ALA A O 1
ATOM 1328 N N . ALA A 1 179 ? 7.225 32.780 -8.681 1.00 46.97 179 ALA A N 1
ATOM 1329 C CA . ALA A 1 179 ? 7.364 31.489 -7.984 1.00 46.97 179 ALA A CA 1
ATOM 1330 C C . ALA A 1 179 ? 8.781 30.899 -7.942 1.00 46.97 179 ALA A C 1
ATOM 1332 O O . ALA A 1 179 ? 9.067 30.116 -7.039 1.00 46.97 179 ALA A O 1
ATOM 1333 N N . PHE A 1 180 ? 9.698 31.303 -8.823 1.00 42.44 180 PHE A N 1
ATOM 1334 C CA . PHE A 1 180 ? 11.108 3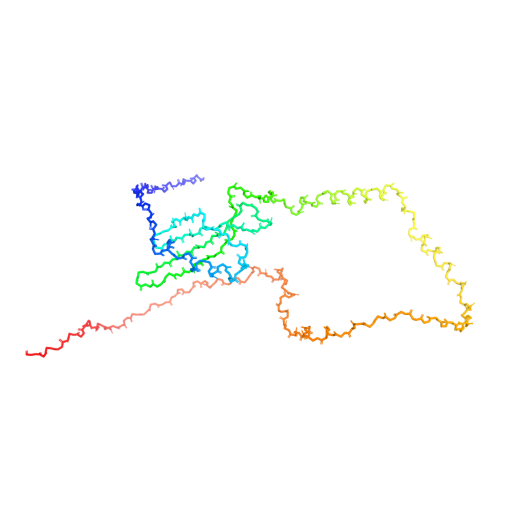0.928 -8.688 1.00 42.44 180 PHE A CA 1
ATOM 1335 C C . PHE A 1 180 ? 11.829 31.967 -7.837 1.00 42.44 180 PHE A C 1
ATOM 1337 O O . PHE A 1 180 ? 12.656 32.748 -8.302 1.00 42.44 180 PHE A O 1
ATOM 1344 N N . GLY A 1 181 ? 11.460 31.981 -6.554 1.00 40.53 181 GLY A N 1
ATOM 1345 C CA . GLY A 1 181 ? 12.308 32.555 -5.527 1.00 40.53 181 GLY A CA 1
ATOM 1346 C C . GLY A 1 181 ? 13.691 31.934 -5.668 1.00 40.53 181 GLY A C 1
ATOM 1347 O O . GLY A 1 181 ? 13.833 30.714 -5.665 1.00 40.53 181 GLY A O 1
ATOM 1348 N N . HIS A 1 182 ? 14.683 32.795 -5.859 1.00 53.31 182 HIS A N 1
ATOM 1349 C CA . HIS A 1 182 ? 16.093 32.470 -5.778 1.00 53.31 182 HIS A CA 1
ATOM 1350 C C . HIS A 1 182 ? 16.374 31.958 -4.359 1.00 53.31 182 HIS A C 1
ATOM 1352 O O . HIS A 1 182 ? 16.724 32.732 -3.467 1.00 53.31 182 HIS A O 1
ATOM 1358 N N . ASP A 1 183 ? 16.123 30.669 -4.132 1.00 45.81 183 ASP A N 1
ATOM 1359 C CA . ASP A 1 183 ? 16.554 29.964 -2.938 1.00 45.81 183 ASP A CA 1
ATOM 1360 C C . ASP A 1 183 ? 18.064 29.797 -3.067 1.00 45.81 183 ASP A C 1
ATOM 1362 O O . ASP A 1 183 ? 18.576 28.862 -3.672 1.00 45.81 183 ASP A O 1
ATOM 1366 N N . SER A 1 184 ? 18.797 30.775 -2.540 1.00 56.72 184 SER A N 1
ATOM 1367 C CA . SER A 1 184 ? 20.182 30.576 -2.129 1.00 56.72 184 SER A CA 1
ATOM 1368 C C . SER A 1 184 ? 20.186 29.668 -0.893 1.00 56.72 184 SER A C 1
ATOM 1370 O O . SER A 1 184 ? 20.534 30.095 0.206 1.00 56.72 184 SER A O 1
ATOM 1372 N N . GLY A 1 185 ? 19.723 28.435 -1.070 1.00 44.28 185 GLY A N 1
ATOM 1373 C CA . GLY A 1 185 ? 19.802 27.348 -0.115 1.00 44.28 185 GLY A CA 1
ATOM 1374 C C . GLY A 1 185 ? 20.981 26.472 -0.498 1.00 44.28 185 GLY A C 1
ATOM 1375 O O . GLY A 1 185 ? 20.822 25.549 -1.276 1.00 44.28 185 GLY A O 1
ATOM 1376 N N . ASP A 1 186 ? 22.160 26.842 0.002 1.00 52.59 186 ASP A N 1
ATOM 1377 C CA . ASP A 1 186 ? 23.280 25.953 0.341 1.00 52.59 186 ASP A CA 1
ATOM 1378 C C . ASP A 1 186 ? 23.194 24.529 -0.255 1.00 52.59 186 ASP A C 1
ATOM 1380 O O . ASP A 1 186 ? 22.758 23.587 0.410 1.00 52.59 186 ASP A O 1
ATOM 1384 N N . ASP A 1 187 ? 23.634 24.374 -1.510 1.00 54.69 187 ASP A N 1
ATOM 1385 C CA . ASP A 1 187 ? 23.954 23.087 -2.137 1.00 54.69 187 ASP A CA 1
ATOM 1386 C C . ASP A 1 187 ? 25.175 22.466 -1.434 1.00 54.69 187 ASP A C 1
ATOM 1388 O O . ASP A 1 187 ? 26.260 22.310 -1.993 1.00 54.69 187 ASP A O 1
ATOM 1392 N N . ALA A 1 188 ? 25.004 22.074 -0.173 1.00 59.53 188 ALA A N 1
ATOM 1393 C CA . ALA A 1 188 ? 25.997 21.346 0.612 1.00 59.53 188 ALA A CA 1
ATOM 1394 C C . ALA A 1 188 ? 26.245 19.914 0.084 1.00 59.53 188 ALA A C 1
ATOM 1396 O O . ALA A 1 188 ? 26.979 19.146 0.704 1.00 59.53 188 ALA A O 1
ATOM 1397 N N . PHE A 1 189 ? 25.625 19.538 -1.041 1.00 54.03 189 PHE A N 1
ATOM 1398 C CA . PHE A 1 189 ? 25.620 18.179 -1.575 1.00 54.03 189 PHE A CA 1
ATOM 1399 C C . PHE A 1 189 ? 26.015 18.042 -3.051 1.00 54.03 189 PHE A C 1
ATOM 1401 O O . PHE A 1 189 ? 26.008 16.917 -3.543 1.00 54.03 189 PHE A O 1
ATOM 1408 N N . ASP A 1 190 ? 26.448 19.105 -3.738 1.00 56.16 190 ASP A N 1
ATOM 1409 C CA . ASP A 1 190 ? 26.931 19.004 -5.133 1.00 56.16 190 ASP A CA 1
ATOM 1410 C C . ASP A 1 190 ? 28.468 18.871 -5.242 1.00 56.16 190 ASP A C 1
ATOM 1412 O O . ASP A 1 190 ? 29.102 19.332 -6.189 1.00 56.16 190 ASP A O 1
ATOM 1416 N N . GLY A 1 191 ? 29.105 18.259 -4.235 1.00 52.91 191 GLY A N 1
ATOM 1417 C CA . GLY A 1 191 ? 30.570 18.171 -4.167 1.00 52.91 191 GLY A CA 1
ATOM 1418 C C . GLY A 1 191 ? 31.141 17.151 -3.183 1.00 52.91 191 GLY A C 1
ATOM 1419 O O . GLY A 1 191 ? 32.256 17.335 -2.699 1.00 52.91 191 GLY A O 1
ATOM 1420 N N . ILE A 1 192 ? 30.405 16.086 -2.844 1.00 64.81 192 ILE A N 1
ATOM 1421 C CA . ILE A 1 192 ? 31.011 14.947 -2.139 1.00 64.81 192 ILE A CA 1
ATOM 1422 C C . ILE A 1 192 ? 31.785 14.106 -3.160 1.00 64.81 192 ILE A C 1
ATOM 1424 O O . ILE A 1 192 ? 31.239 13.239 -3.840 1.00 64.81 192 ILE A O 1
ATOM 1428 N N . ASP A 1 193 ? 33.086 14.372 -3.253 1.00 65.50 193 ASP A N 1
ATOM 1429 C CA . ASP A 1 193 ? 34.051 13.457 -3.855 1.00 65.50 193 ASP A CA 1
ATOM 1430 C C . ASP A 1 193 ? 34.189 12.232 -2.936 1.00 65.50 193 ASP A C 1
ATOM 1432 O O . ASP A 1 193 ? 34.955 12.230 -1.969 1.00 65.50 193 ASP A O 1
ATOM 1436 N N . ILE A 1 194 ? 33.426 11.173 -3.218 1.00 60.31 194 ILE A N 1
ATOM 1437 C CA . ILE A 1 194 ? 33.474 9.905 -2.464 1.00 60.31 194 ILE A CA 1
ATOM 1438 C C . ILE A 1 194 ? 34.869 9.252 -2.484 1.00 60.31 194 ILE A C 1
ATOM 1440 O O . ILE A 1 194 ? 35.204 8.479 -1.590 1.00 60.31 194 ILE A O 1
ATOM 1444 N N . ASP A 1 195 ? 35.714 9.625 -3.448 1.00 63.06 195 ASP A N 1
ATOM 1445 C CA . ASP A 1 195 ? 37.099 9.163 -3.569 1.00 63.06 195 ASP A CA 1
ATOM 1446 C C . ASP A 1 195 ? 38.069 9.832 -2.568 1.00 63.06 195 ASP A C 1
ATOM 1448 O O . ASP A 1 195 ? 39.219 9.412 -2.454 1.00 63.06 195 ASP A O 1
ATOM 1452 N N . SER A 1 196 ? 37.630 10.853 -1.814 1.00 56.41 196 SER A N 1
ATOM 1453 C CA . SER A 1 196 ? 38.428 11.498 -0.753 1.00 56.41 196 SER A CA 1
ATOM 1454 C C . SER A 1 196 ? 38.332 10.794 0.610 1.00 56.41 196 SER A C 1
ATOM 1456 O O . SER A 1 196 ? 39.018 11.202 1.555 1.00 56.41 196 SER A O 1
ATOM 1458 N N . LEU A 1 197 ? 37.490 9.766 0.755 1.00 56.41 197 LEU A N 1
ATOM 1459 C CA . LEU A 1 197 ? 37.426 8.949 1.967 1.00 56.41 197 LEU A CA 1
ATOM 1460 C C . LEU A 1 197 ? 38.610 7.973 1.980 1.00 56.41 197 LEU A C 1
ATOM 1462 O O . LEU A 1 197 ? 38.506 6.814 1.589 1.00 56.41 197 LEU A O 1
ATOM 1466 N N . ASP A 1 198 ? 39.760 8.48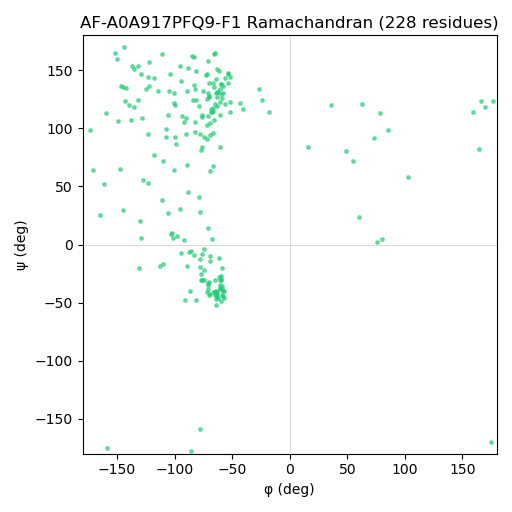5 2.407 1.00 57.22 198 ASP A N 1
ATOM 1467 C CA . ASP A 1 198 ? 40.939 7.696 2.737 1.00 57.22 198 ASP A CA 1
ATOM 1468 C C . ASP A 1 198 ? 40.662 6.830 3.981 1.00 57.22 198 ASP A C 1
ATOM 1470 O O . ASP A 1 198 ? 40.402 7.330 5.075 1.00 57.22 198 ASP A O 1
ATOM 1474 N N . ASP A 1 199 ? 40.723 5.512 3.796 1.00 57.94 199 ASP A N 1
ATOM 1475 C CA . ASP A 1 199 ? 40.433 4.447 4.771 1.00 57.94 199 ASP A CA 1
ATOM 1476 C C . ASP A 1 199 ? 41.497 4.323 5.892 1.00 57.94 199 ASP A C 1
ATOM 1478 O O . ASP A 1 199 ? 41.543 3.326 6.606 1.00 57.94 199 ASP A O 1
ATOM 1482 N N . SER A 1 200 ? 42.392 5.306 6.074 1.00 56.28 200 SER A N 1
ATOM 1483 C CA . SER A 1 200 ? 43.559 5.175 6.968 1.00 56.28 200 SER A CA 1
ATOM 1484 C C . SER A 1 200 ? 43.455 5.872 8.334 1.00 56.28 200 SER A C 1
ATOM 1486 O O . SER A 1 200 ? 44.424 5.880 9.093 1.00 56.28 200 SER A O 1
ATOM 1488 N N . ALA A 1 201 ? 42.281 6.390 8.712 1.00 58.03 201 ALA A N 1
ATOM 1489 C CA . ALA A 1 201 ? 42.075 7.072 9.996 1.00 58.03 201 ALA A CA 1
ATOM 1490 C C . ALA A 1 201 ? 40.952 6.457 10.856 1.00 58.03 201 ALA A C 1
ATOM 1492 O O . ALA A 1 201 ? 40.063 7.158 11.334 1.00 58.03 201 ALA A O 1
ATOM 1493 N N . ILE A 1 202 ? 41.011 5.147 11.100 1.00 51.00 202 ILE A N 1
ATOM 1494 C CA . ILE A 1 202 ? 40.496 4.572 12.352 1.00 51.00 202 ILE A CA 1
ATOM 1495 C C . ILE A 1 202 ? 41.721 4.358 13.243 1.00 51.00 202 ILE A C 1
ATOM 1497 O O . ILE A 1 202 ? 42.440 3.369 13.124 1.00 51.00 202 ILE A O 1
ATOM 1501 N N . ASP A 1 203 ? 42.004 5.364 14.068 1.00 51.41 203 ASP A N 1
ATOM 1502 C CA . ASP A 1 203 ? 42.956 5.265 15.170 1.00 51.41 203 ASP A CA 1
ATOM 1503 C C . ASP A 1 203 ? 42.315 4.377 16.244 1.00 51.41 203 ASP A C 1
ATOM 1505 O O . ASP A 1 203 ? 41.291 4.725 16.835 1.00 51.41 203 ASP A O 1
ATOM 1509 N N . ASP A 1 204 ? 42.871 3.182 16.405 1.00 51.62 204 ASP A N 1
ATOM 1510 C CA . ASP A 1 204 ? 42.576 2.236 17.476 1.00 51.62 204 ASP A CA 1
ATOM 1511 C C . ASP A 1 204 ? 43.273 2.744 18.752 1.00 51.62 204 ASP A C 1
ATOM 1513 O O . ASP A 1 204 ? 44.509 2.746 18.791 1.00 51.62 204 ASP A O 1
ATOM 1517 N N . PRO A 1 205 ? 42.556 3.212 19.795 1.00 50.28 205 PRO A N 1
ATOM 1518 C CA . PRO A 1 205 ? 43.205 3.500 21.061 1.00 50.28 205 PRO A CA 1
ATOM 1519 C C . PRO A 1 205 ? 43.514 2.170 21.751 1.00 50.28 205 PRO A C 1
ATOM 1521 O O . PRO A 1 205 ? 42.689 1.604 22.471 1.00 50.28 205 PRO A O 1
ATOM 1524 N N . ALA A 1 206 ? 44.727 1.692 21.489 1.00 53.97 206 ALA A N 1
ATOM 1525 C CA . ALA A 1 206 ? 45.358 0.582 22.170 1.00 53.97 206 ALA A CA 1
ATOM 1526 C C . ALA A 1 206 ? 45.368 0.773 23.698 1.00 53.97 206 ALA A C 1
ATOM 1528 O O . ALA A 1 206 ? 45.509 1.883 24.213 1.00 53.97 206 ALA A O 1
ATOM 1529 N N . ASP A 1 207 ? 45.257 -0.367 24.378 1.00 53.66 207 ASP A N 1
ATOM 1530 C CA . ASP A 1 207 ? 45.484 -0.624 25.798 1.00 53.66 207 ASP A CA 1
ATOM 1531 C C . ASP A 1 207 ? 46.434 0.354 26.524 1.00 53.66 207 ASP A C 1
ATOM 1533 O O . ASP A 1 207 ? 47.628 0.415 26.227 1.00 53.66 207 ASP A O 1
ATOM 1537 N N . GLU A 1 208 ? 45.937 0.969 27.601 1.00 53.75 208 GLU A N 1
ATOM 1538 C CA . GLU A 1 208 ? 46.757 1.325 28.765 1.00 53.75 208 GLU A CA 1
ATOM 1539 C C . GLU A 1 208 ? 46.152 0.681 30.024 1.00 53.75 208 GLU A C 1
ATOM 1541 O O . GLU A 1 208 ? 45.224 1.189 30.655 1.00 53.75 208 GLU A O 1
ATOM 1546 N N . ASP A 1 209 ? 46.696 -0.490 30.354 1.00 51.91 209 ASP A N 1
ATOM 1547 C CA . ASP A 1 209 ? 46.735 -1.055 31.700 1.00 51.91 209 ASP A CA 1
ATOM 1548 C C . ASP A 1 209 ? 47.739 -0.243 32.538 1.00 51.91 209 ASP A C 1
ATOM 1550 O O . ASP A 1 209 ? 48.879 -0.066 32.105 1.00 51.91 209 ASP A O 1
ATOM 1554 N N . ASP A 1 210 ? 47.310 0.279 33.691 1.00 50.56 210 ASP A N 1
ATOM 1555 C CA . ASP A 1 210 ? 47.953 0.061 35.003 1.00 50.56 210 ASP A CA 1
ATOM 1556 C C . ASP A 1 210 ? 47.551 1.164 36.002 1.00 50.56 210 ASP A C 1
ATOM 1558 O O . ASP A 1 210 ? 47.901 2.339 35.865 1.00 50.56 210 ASP A O 1
ATOM 1562 N N . SER A 1 211 ? 46.811 0.791 37.046 1.00 47.38 211 SER A N 1
ATOM 1563 C CA . SER A 1 211 ? 47.300 0.848 38.434 1.00 47.38 211 SER A CA 1
ATOM 1564 C C . SER A 1 211 ? 46.154 0.691 39.434 1.00 47.38 211 SER A C 1
ATOM 1566 O O . SER A 1 211 ? 45.159 1.416 39.447 1.00 47.38 211 SER A O 1
ATOM 1568 N N . ALA A 1 212 ? 46.326 -0.314 40.285 1.00 56.88 212 ALA A N 1
ATOM 1569 C CA . ALA A 1 212 ? 45.524 -0.556 41.466 1.00 56.88 212 ALA A CA 1
ATOM 1570 C C . ALA A 1 212 ? 45.739 0.554 42.503 1.00 56.88 212 ALA A C 1
ATOM 1572 O O . ALA A 1 212 ? 46.881 0.905 42.787 1.00 56.88 212 ALA A O 1
ATOM 1573 N N . ASP A 1 213 ? 44.661 0.998 43.147 1.00 54.28 213 ASP A N 1
ATOM 1574 C CA . ASP A 1 213 ? 44.724 1.406 44.547 1.00 54.28 213 ASP A CA 1
ATOM 1575 C C . ASP A 1 213 ? 43.403 1.075 45.251 1.00 54.28 213 ASP A C 1
ATOM 1577 O O . ASP A 1 213 ? 42.306 1.199 44.699 1.00 54.28 213 ASP A O 1
ATOM 1581 N N . GLU A 1 214 ? 43.564 0.539 46.453 1.00 55.53 214 GLU A N 1
ATOM 1582 C CA . GLU A 1 214 ? 42.551 -0.058 47.311 1.00 55.53 214 GLU A CA 1
ATOM 1583 C C . GLU A 1 214 ? 41.786 1.003 48.131 1.00 55.53 214 GLU A C 1
ATOM 1585 O O . GLU A 1 214 ? 42.294 2.087 48.400 1.00 55.53 214 GLU A O 1
ATOM 1590 N N . ASP A 1 215 ? 40.614 0.586 48.628 1.00 50.38 215 ASP A N 1
ATOM 1591 C CA . ASP A 1 215 ? 40.012 0.976 49.918 1.00 50.38 215 ASP A CA 1
ATOM 1592 C C . ASP A 1 215 ? 39.312 2.352 50.044 1.00 50.38 215 ASP A C 1
ATOM 1594 O O . ASP A 1 215 ? 39.932 3.410 50.047 1.00 50.38 215 ASP A O 1
ATOM 1598 N N . ASP A 1 216 ? 37.985 2.347 50.231 1.00 47.19 216 ASP A N 1
ATOM 1599 C CA . ASP A 1 216 ? 37.387 2.526 51.571 1.00 47.19 216 ASP A CA 1
ATOM 1600 C C . ASP A 1 216 ? 35.840 2.556 51.499 1.00 47.19 216 ASP A C 1
ATOM 1602 O O . ASP A 1 216 ? 35.227 3.341 50.779 1.00 47.19 216 ASP A O 1
ATOM 1606 N N . SER A 1 217 ? 35.236 1.646 52.265 1.00 53.06 217 SER A N 1
ATOM 1607 C CA . SER A 1 217 ? 34.015 1.791 53.074 1.00 53.06 217 SER A CA 1
ATOM 1608 C C . SER A 1 217 ? 32.835 2.660 52.590 1.00 53.06 217 SER A C 1
ATOM 1610 O O . SER A 1 217 ? 32.895 3.884 52.590 1.00 53.06 217 SER A O 1
ATOM 1612 N N . ALA A 1 218 ? 31.657 2.044 52.428 1.00 58.16 218 ALA A N 1
ATOM 1613 C CA . ALA A 1 218 ? 30.581 2.129 53.434 1.00 58.16 218 ALA A CA 1
ATOM 1614 C C . ALA A 1 218 ? 29.247 1.566 52.910 1.00 58.16 218 ALA A C 1
ATOM 1616 O O . ALA A 1 218 ? 28.635 2.067 51.971 1.00 58.16 218 ALA A O 1
ATOM 1617 N N . ASP A 1 219 ? 28.818 0.521 53.607 1.00 54.66 219 ASP A N 1
ATOM 1618 C CA . ASP A 1 219 ? 27.450 0.057 53.806 1.00 54.66 219 ASP A CA 1
ATOM 1619 C C . ASP A 1 219 ? 26.496 1.239 54.094 1.00 54.66 219 ASP A C 1
ATOM 1621 O O . ASP A 1 219 ? 26.707 1.962 55.067 1.00 54.66 219 ASP A O 1
ATOM 1625 N N . ASP A 1 220 ? 25.448 1.441 53.287 1.00 55.31 220 ASP A N 1
ATOM 1626 C CA . ASP A 1 220 ? 24.241 2.114 53.778 1.00 55.31 220 ASP A CA 1
ATOM 1627 C C . ASP A 1 220 ? 22.979 1.489 53.184 1.00 55.31 220 ASP A C 1
ATOM 1629 O O . ASP A 1 220 ? 22.886 1.101 52.016 1.00 55.31 220 ASP A O 1
ATOM 1633 N N . ALA A 1 221 ? 22.042 1.295 54.094 1.00 55.91 221 ALA A N 1
ATOM 1634 C CA . ALA A 1 221 ? 21.061 0.250 54.077 1.00 55.91 221 ALA A CA 1
ATOM 1635 C C . ALA A 1 221 ? 19.734 0.685 53.455 1.00 55.91 221 ALA A C 1
ATOM 1637 O O . ALA A 1 221 ? 19.287 1.828 53.506 1.00 55.91 221 ALA A O 1
ATOM 1638 N N . ALA A 1 222 ? 19.066 -0.339 52.939 1.00 54.56 222 ALA A N 1
ATOM 1639 C CA . ALA A 1 222 ? 17.652 -0.428 52.644 1.00 54.56 222 ALA A CA 1
ATOM 1640 C C . ALA A 1 222 ? 16.718 0.468 53.486 1.00 54.56 222 ALA A C 1
ATOM 1642 O O . ALA A 1 222 ? 16.684 0.406 54.712 1.00 54.56 222 ALA A O 1
ATOM 1643 N N . GLY A 1 223 ? 15.810 1.131 52.765 1.00 49.12 223 GLY A N 1
ATOM 1644 C CA . GLY A 1 223 ? 14.375 1.021 53.025 1.00 49.12 223 GLY A CA 1
ATOM 1645 C C . GLY A 1 223 ? 13.861 1.722 54.277 1.00 49.12 223 GLY A C 1
ATOM 1646 O O . GLY A 1 223 ? 13.721 1.113 55.337 1.00 49.12 223 GLY A O 1
ATOM 1647 N N . GLN A 1 224 ? 13.444 2.978 54.105 1.00 53.62 224 GLN A N 1
ATOM 1648 C CA . GLN A 1 224 ? 12.523 3.639 55.027 1.00 53.62 224 GLN A CA 1
ATOM 1649 C C . GLN A 1 224 ? 11.282 2.761 55.249 1.00 53.62 224 GLN A C 1
ATOM 1651 O O . GLN A 1 224 ? 10.496 2.510 54.336 1.00 53.62 224 GLN A O 1
ATOM 1656 N N . SER A 1 225 ? 11.135 2.284 56.483 1.00 48.84 225 SER A N 1
ATOM 1657 C CA . SER A 1 225 ? 9.896 1.712 56.990 1.00 48.84 225 SER A CA 1
ATOM 1658 C C . SER A 1 225 ? 8.980 2.855 57.416 1.00 48.84 225 SER A C 1
ATOM 1660 O O . SER A 1 225 ? 9.363 3.725 58.195 1.00 48.84 225 SER A O 1
ATOM 1662 N N . ASP A 1 226 ? 7.782 2.845 56.840 1.00 61.06 226 ASP A N 1
ATOM 1663 C CA . ASP A 1 226 ? 6.691 3.775 57.100 1.00 61.06 226 ASP A CA 1
ATOM 1664 C C . ASP A 1 226 ? 6.196 3.631 58.552 1.00 61.06 226 ASP A C 1
ATOM 1666 O O . ASP A 1 226 ? 5.980 2.525 59.064 1.00 61.06 226 ASP A O 1
ATOM 1670 N N . ASP A 1 227 ? 6.092 4.775 59.223 1.00 62.56 227 ASP A N 1
ATOM 1671 C CA . ASP A 1 227 ? 5.798 4.924 60.641 1.00 62.56 227 ASP A CA 1
ATOM 1672 C C . ASP A 1 227 ? 4.313 4.669 60.939 1.00 62.56 227 ASP A C 1
ATOM 1674 O O . ASP A 1 227 ? 3.394 5.190 60.302 1.00 62.56 227 ASP A O 1
ATOM 1678 N N . ARG A 1 228 ? 4.076 3.854 61.968 1.00 51.28 228 ARG A N 1
ATOM 1679 C CA . ARG A 1 228 ? 2.747 3.517 62.474 1.00 51.28 228 ARG A CA 1
ATOM 1680 C C . ARG A 1 228 ? 2.056 4.748 63.053 1.00 51.28 228 ARG A C 1
ATOM 1682 O O . ARG A 1 228 ? 2.442 5.248 64.106 1.00 51.28 228 ARG A O 1
ATOM 1689 N N . ARG A 1 229 ? 0.892 5.084 62.498 1.00 53.53 229 ARG A N 1
ATOM 1690 C CA . ARG A 1 229 ? -0.152 5.826 63.212 1.00 53.53 229 ARG A CA 1
ATOM 1691 C C . ARG A 1 229 ? -1.323 4.906 63.552 1.00 53.53 229 ARG A C 1
ATOM 1693 O O . ARG A 1 229 ? -2.224 4.756 62.735 1.00 53.53 229 ARG A O 1
ATOM 1700 N N . SER A 1 230 ? -1.288 4.311 64.749 1.00 53.94 230 SER A N 1
ATOM 1701 C CA . SER A 1 230 ? -2.441 4.088 65.646 1.00 53.94 230 SER A CA 1
ATOM 1702 C C . SER A 1 230 ? -2.043 3.344 66.915 1.00 53.94 230 SER A C 1
ATOM 1704 O O . SER A 1 230 ? -1.315 2.334 66.805 1.00 53.94 230 SER A O 1
#

Radius of gyration: 39.25 Å; Cα contacts (8 Å, |Δi|>4): 171; chains: 1; bounding box: 65×81×116 Å

Solvent-accessible surface area (backbone atoms only — not comparable to full-atom values): 15898 Å² total; per-residue (Å²): 136,85,83,78,80,78,80,77,83,73,82,77,84,77,82,74,74,82,73,81,80,63,66,79,50,69,68,64,71,64,38,52,67,60,48,51,54,58,51,52,76,82,45,61,71,82,36,58,50,58,80,74,51,70,48,67,77,39,82,53,28,37,30,43,29,23,38,33,55,39,91,92,40,52,46,24,27,34,39,30,35,33,35,49,52,92,98,53,78,72,46,76,76,50,76,47,82,42,79,38,98,66,32,82,73,81,76,84,89,73,57,67,71,66,73,40,45,64,59,51,53,50,51,52,51,51,52,49,48,60,60,68,70,57,74,88,70,48,81,64,60,57,50,59,55,59,67,69,72,72,81,82,84,92,82,81,91,75,88,80,82,88,82,92,82,85,87,79,91,82,87,80,92,83,88,85,89,83,76,85,71,84,72,86,66,79,75,87,71,83,74,78,62,75,87,68,70,68,88,82,77,78,83,77,87,71,88,81,89,84,83,90,82,82,88,82,88,79,93,82,79,83,75,91,76,85,80,86,87,128

pLDDT: mean 73.85, std 21.85, range [40.53, 98.62]

Nearest PDB structures (foldseek):
  3kg6-assembly4_B  TM=3.068E-01  e=1.518E+00  Lyngbya majuscula
  3kg6-assembly5_C  TM=3.972E-01  e=3.891E+00  Lyngbya majuscula
  3kg9-assembly2_A  TM=4.451E-01  e=4.642E+00  Lyngbya majuscula
  5tz5-assembly1_A  TM=3.741E-01  e=3.459E+00  Moorena producens 3L